Protein AF-A0A6G0Q607-F1 (afdb_monomer_lite)

InterPro domains:
  IPR011990 Tetratricopeptide-like helical domain superfamily [G3DSA:1.25.40.10] (37-156)
  IPR011990 Tetratricopeptide-like helical domain superfamily [SSF48452] (47-127)

Radius of gyration: 28.18 Å; chains: 1; bounding box: 51×108×55 Å

Foldseek 3Di:
DVVPDDDPDPQCQLVSLVVVCVVCVLDLVSLLSNLLSLQQPVHPPRPLVVSLVSLVSSLVSDPCSVPLQDPSNLVSLQSNLVSCVLVVVLVSSLVSLVSNLVRVVVVLNLCNLVSLLSVLVSLLVVLVVCCVVQPPDPVSNVVSVVSNVVSLVSSVVSLVVSVVSLVPDPPVSSADPPHFPSSVVSCVSNVVVVDPDCPPPPPPDDSPPCPRPPPPNPPPDVVNVDPPVVVVVVVVVVVVVVVVVVVVVVVVVVVVVVVVVVVVVVVVVVPPPPDDDDD

pLDDT: mean 70.58, std 20.48, range [25.14, 94.81]

Organism: NCBI:txid53985

Secondary structure (DSSP, 8-state):
-GGG---SSGGGHHHHHHHHHHH-TT-HHHHHHHHHHHH-TTSTT--HHHHHHHHHHHHHTSTTTT-TTSHHHHHHHHHHHHHHHHTT-HHHHHHHHHHHHHHTTTTT-TTHHHHHHHHHHHHHHHHHHHHHHHTTSHHHHHHHHHHHHHHHHHHHHHHHHHHHHHHHS-GGGS-STT--HHHHHHHHHHHHTTSS---TT--PPPTTS------SS----TTTSS--HHHHHHHHHHHHHHHHHHHHHHHHHHHHHHHHHHHHHHHHHTTS-------

Sequence (279 aa):
MVLLLQPPDPSAHVTFWKSMQLQFPDDFEITRRAASAHMFTAYAGADIEHGVLLFQRALSLLPHAEDDSDPHTLGVLYEAAVAYYQTQNLERAETLFARFLNHAPAFGHRKVAEAHFILGLITVAKAKYGSRKATALKTKRKNARVGMETALSAAAGHLRDGVALLERVPPFLRGSTQGSPNRKILERITSLAGTPTLDTTATLPTIKKKWGGELVFGPRRHSDLRSETSTLQWMWRKSIAAMAEAYNTEGLKRIWSTQTRQSATHANTSINCANATID

Structure (mmCIF, N/CA/C/O backbone):
data_AF-A0A6G0Q607-F1
#
_entry.id   AF-A0A6G0Q607-F1
#
loop_
_atom_site.group_PDB
_atom_site.id
_atom_site.type_symbol
_atom_site.label_atom_id
_atom_site.label_alt_id
_atom_site.label_comp_id
_atom_site.label_asym_id
_atom_site.label_entity_id
_atom_site.label_seq_id
_atom_site.pdbx_PDB_ins_code
_atom_site.Cartn_x
_atom_site.Cartn_y
_atom_site.Cartn_z
_atom_site.occupancy
_atom_site.B_iso_or_equiv
_atom_site.auth_seq_id
_atom_site.auth_comp_id
_atom_site.auth_asym_id
_atom_site.auth_atom_id
_atom_site.pdbx_PDB_model_num
ATOM 1 N N . MET A 1 1 ? 14.605 -4.184 -21.255 1.00 46.62 1 MET A N 1
ATOM 2 C CA . MET A 1 1 ? 15.950 -3.713 -20.824 1.00 46.62 1 MET A CA 1
ATOM 3 C C . MET A 1 1 ? 16.047 -3.343 -19.336 1.00 46.62 1 MET A C 1
ATOM 5 O O . MET A 1 1 ? 17.090 -3.596 -18.746 1.00 46.62 1 MET A O 1
ATOM 9 N N . VAL A 1 2 ? 14.997 -2.799 -18.702 1.00 52.38 2 VAL A N 1
ATOM 10 C CA . VAL A 1 2 ? 15.008 -2.213 -17.335 1.00 52.38 2 VAL A CA 1
ATOM 11 C C . VAL A 1 2 ? 15.573 -3.105 -16.206 1.00 52.38 2 VAL A C 1
ATOM 13 O O . VAL A 1 2 ? 16.077 -2.599 -15.204 1.00 52.38 2 VAL A O 1
ATOM 16 N N . LEU A 1 3 ? 15.570 -4.435 -16.354 1.00 49.91 3 LEU A N 1
ATOM 17 C CA . LEU A 1 3 ? 16.168 -5.362 -15.377 1.00 49.91 3 LEU A CA 1
ATOM 18 C C . LEU A 1 3 ? 17.696 -5.222 -15.216 1.00 49.91 3 LEU A C 1
ATOM 20 O O . LEU A 1 3 ? 18.212 -5.595 -14.166 1.00 49.91 3 LEU A O 1
ATOM 24 N N . LEU A 1 4 ? 18.405 -4.673 -16.209 1.00 55.56 4 LEU A N 1
ATOM 25 C CA . LEU A 1 4 ? 19.863 -4.473 -16.170 1.00 55.56 4 LEU A CA 1
ATOM 26 C C . LEU A 1 4 ? 20.278 -3.058 -15.733 1.00 55.56 4 LEU A C 1
ATOM 28 O O . LEU A 1 4 ? 21.445 -2.825 -15.431 1.00 55.56 4 LEU A O 1
ATOM 32 N N . LEU A 1 5 ? 19.330 -2.120 -15.672 1.00 66.75 5 LEU A N 1
ATOM 33 C CA . LEU A 1 5 ? 19.581 -0.747 -15.246 1.00 66.75 5 LEU A CA 1
ATOM 34 C C . LEU A 1 5 ? 19.622 -0.681 -13.716 1.00 66.75 5 LEU A C 1
ATOM 36 O O . LEU A 1 5 ? 18.600 -0.847 -13.043 1.00 66.75 5 LEU A O 1
ATOM 40 N N . GLN A 1 6 ? 20.818 -0.445 -13.178 1.00 66.56 6 GLN A N 1
ATOM 41 C CA . GLN A 1 6 ? 21.047 -0.197 -11.759 1.00 66.56 6 GLN A CA 1
ATOM 42 C C . GLN A 1 6 ? 21.644 1.200 -11.545 1.00 66.56 6 GLN A C 1
ATOM 44 O O . GLN A 1 6 ? 22.497 1.614 -12.331 1.00 66.56 6 GLN A O 1
ATOM 49 N N . PRO A 1 7 ? 21.244 1.909 -10.474 1.00 70.88 7 PRO A N 1
ATOM 50 C CA . PRO A 1 7 ? 21.933 3.122 -10.065 1.00 70.88 7 PRO A CA 1
ATOM 51 C C . PRO A 1 7 ? 23.374 2.795 -9.650 1.00 70.88 7 PRO A C 1
ATOM 53 O O . PRO A 1 7 ? 23.594 1.751 -9.031 1.00 70.88 7 PRO A O 1
ATOM 56 N N . PRO A 1 8 ? 24.342 3.683 -9.940 1.00 68.25 8 PRO A N 1
ATOM 57 C CA . PRO A 1 8 ? 25.754 3.442 -9.646 1.00 68.25 8 PRO A CA 1
ATOM 58 C C . PRO A 1 8 ? 26.058 3.404 -8.141 1.00 68.25 8 PRO A C 1
ATOM 60 O O . PRO A 1 8 ? 27.006 2.744 -7.732 1.00 68.25 8 PRO A O 1
ATOM 63 N N . ASP A 1 9 ? 25.250 4.080 -7.318 1.00 76.31 9 ASP A N 1
ATOM 64 C CA . ASP A 1 9 ? 25.392 4.123 -5.861 1.00 76.31 9 ASP A CA 1
ATOM 65 C C . ASP A 1 9 ? 24.018 4.311 -5.169 1.00 76.31 9 ASP A C 1
ATOM 67 O O . ASP A 1 9 ? 23.147 4.989 -5.732 1.00 76.31 9 ASP A O 1
ATOM 71 N N . PRO A 1 10 ? 23.777 3.760 -3.958 1.00 69.12 10 PRO A N 1
ATOM 72 C CA . PRO A 1 10 ? 22.522 3.955 -3.228 1.00 69.12 10 PRO A CA 1
ATOM 73 C C . PRO A 1 10 ? 22.202 5.406 -2.834 1.00 69.12 10 PRO A C 1
ATOM 75 O O . PRO A 1 10 ? 21.025 5.721 -2.663 1.00 69.12 10 PRO A O 1
ATOM 78 N N . SER A 1 11 ? 23.186 6.305 -2.707 1.00 72.88 11 SER A N 1
ATOM 79 C CA . SER A 1 11 ? 22.921 7.734 -2.458 1.00 72.88 11 SER A CA 1
ATOM 80 C C . SER A 1 11 ? 22.342 8.441 -3.690 1.00 72.88 11 SER A C 1
ATOM 82 O O . SER A 1 11 ? 21.500 9.327 -3.557 1.00 72.88 11 SER A O 1
ATOM 84 N N . ALA A 1 12 ? 22.709 7.984 -4.891 1.00 79.50 12 ALA A N 1
ATOM 85 C CA . ALA A 1 12 ? 22.212 8.492 -6.168 1.00 79.50 12 ALA A CA 1
ATOM 86 C C . ALA A 1 12 ? 20.886 7.842 -6.616 1.00 79.50 12 ALA A C 1
ATOM 88 O O . ALA A 1 12 ? 20.406 8.130 -7.712 1.00 79.50 12 ALA A O 1
ATOM 89 N N . HIS A 1 13 ? 20.283 6.969 -5.798 1.00 81.19 13 HIS A N 1
ATOM 90 C CA . HIS A 1 13 ? 19.166 6.105 -6.194 1.00 81.19 13 HIS A CA 1
ATOM 91 C C . HIS A 1 13 ? 17.956 6.869 -6.756 1.00 81.19 13 HIS A C 1
ATOM 93 O O . HIS A 1 13 ? 17.465 6.554 -7.841 1.00 81.19 13 HIS A O 1
ATOM 99 N N . VAL A 1 14 ? 17.495 7.901 -6.042 1.00 80.19 14 VAL A N 1
ATOM 100 C CA . VAL A 1 14 ? 16.359 8.736 -6.470 1.00 80.19 14 VAL A CA 1
ATOM 101 C C . VAL A 1 14 ? 16.718 9.566 -7.700 1.00 80.19 14 VAL A C 1
ATOM 103 O O . VAL A 1 14 ? 15.937 9.618 -8.645 1.00 80.19 14 VAL A O 1
ATOM 106 N N . THR A 1 15 ? 17.902 10.181 -7.725 1.00 86.25 15 THR A N 1
ATOM 107 C CA . THR A 1 15 ? 18.372 10.987 -8.863 1.00 86.25 15 THR A CA 1
ATOM 108 C C . THR A 1 15 ? 18.469 10.155 -10.141 1.00 86.25 15 THR A C 1
ATOM 110 O O . THR A 1 15 ? 18.039 10.607 -11.197 1.00 86.25 15 THR A O 1
ATOM 113 N N . PHE A 1 16 ? 18.960 8.917 -10.044 1.00 88.50 16 PHE A N 1
ATOM 114 C CA . PHE A 1 16 ? 19.016 7.979 -11.163 1.00 88.50 16 PHE A CA 1
ATOM 115 C C . PHE A 1 16 ? 17.622 7.681 -11.724 1.00 88.50 16 PHE A C 1
ATOM 117 O O . PHE A 1 16 ? 17.395 7.889 -12.914 1.00 88.50 16 PHE A O 1
ATOM 124 N N . TRP A 1 17 ? 16.666 7.256 -10.887 1.00 88.88 17 TRP A N 1
ATOM 125 C CA . TRP A 1 17 ? 15.321 6.940 -11.380 1.00 88.88 17 TRP A CA 1
ATOM 126 C C . TRP A 1 17 ? 14.548 8.169 -11.868 1.00 88.88 17 TRP A C 1
ATOM 128 O O . TRP A 1 17 ? 13.798 8.042 -12.830 1.00 88.88 17 TRP A O 1
ATOM 138 N N . LYS A 1 18 ? 14.785 9.361 -11.299 1.00 88.31 18 LYS A N 1
ATOM 139 C CA . LYS A 1 18 ? 14.282 10.632 -11.852 1.00 88.31 18 LYS A CA 1
ATOM 140 C C . LYS A 1 18 ? 14.799 10.869 -13.272 1.00 88.31 18 LYS A C 1
ATOM 142 O O . LYS A 1 18 ? 14.000 11.097 -14.173 1.00 88.31 18 LYS A O 1
ATOM 147 N N . SER A 1 19 ? 16.111 10.769 -13.491 1.00 89.25 19 SER A N 1
ATOM 148 C CA . SER A 1 19 ? 16.709 10.948 -14.822 1.00 89.25 19 SER A CA 1
ATOM 149 C C . SER A 1 19 ? 16.216 9.905 -15.827 1.00 89.25 19 SER A C 1
ATOM 151 O O . SER A 1 19 ? 15.904 10.258 -16.961 1.00 89.25 19 SER A O 1
ATOM 153 N N . MET A 1 20 ? 16.081 8.642 -15.408 1.00 91.00 20 MET A N 1
ATOM 154 C CA . MET A 1 20 ? 15.493 7.589 -16.243 1.00 91.00 20 MET A CA 1
ATOM 155 C C . MET A 1 20 ? 14.034 7.904 -16.604 1.00 91.00 20 MET A C 1
ATOM 157 O O . MET A 1 20 ? 13.663 7.771 -17.765 1.00 91.00 20 MET A O 1
ATOM 161 N N . GLN A 1 21 ? 13.221 8.372 -15.651 1.00 92.56 21 GLN A N 1
ATOM 162 C CA . GLN A 1 21 ? 11.818 8.718 -15.901 1.00 92.56 21 GLN A CA 1
ATOM 163 C C . GLN A 1 21 ? 11.652 9.922 -16.834 1.00 92.56 21 GLN A C 1
ATOM 165 O O . GLN A 1 21 ? 10.705 9.966 -17.612 1.00 92.56 21 GLN A O 1
ATOM 170 N N . LEU A 1 22 ? 12.575 10.886 -16.792 1.00 91.12 22 LEU A N 1
ATOM 171 C CA . LEU A 1 22 ? 12.585 12.014 -17.729 1.00 91.12 22 LEU A CA 1
ATOM 172 C C . LEU A 1 22 ? 12.942 11.585 -19.162 1.00 91.12 22 LEU A C 1
ATOM 174 O O . LEU A 1 22 ? 12.466 12.200 -20.110 1.00 91.12 22 LEU A O 1
ATOM 178 N N . GLN A 1 23 ? 13.767 10.545 -19.325 1.00 92.38 23 GLN A N 1
ATOM 179 C CA . GLN A 1 23 ? 14.146 10.009 -20.639 1.00 92.38 23 GLN A CA 1
ATOM 180 C C . GLN A 1 23 ? 13.106 9.034 -21.210 1.00 92.38 23 GLN A C 1
ATOM 182 O O . GLN A 1 23 ? 12.937 8.969 -22.425 1.00 92.38 23 GLN A O 1
ATOM 187 N N . PHE A 1 24 ? 12.412 8.285 -20.348 1.00 92.06 24 PHE A N 1
ATOM 188 C CA . PHE A 1 24 ? 11.475 7.225 -20.732 1.00 92.06 24 PHE A CA 1
ATOM 189 C C . PHE A 1 24 ? 10.145 7.339 -19.956 1.00 92.06 24 PHE A C 1
ATOM 191 O O . PHE A 1 24 ? 9.799 6.429 -19.19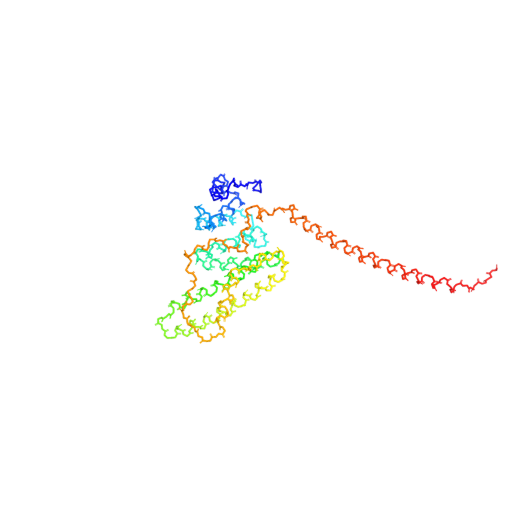9 1.00 92.06 24 PHE A O 1
ATOM 198 N N . PRO A 1 25 ? 9.380 8.438 -20.124 1.00 91.31 25 PRO A N 1
ATOM 199 C CA . PRO A 1 25 ? 8.192 8.736 -19.312 1.00 91.31 25 PRO A CA 1
ATOM 200 C C . PRO A 1 25 ? 7.018 7.761 -19.504 1.00 91.31 25 PRO A C 1
ATOM 202 O O . PRO A 1 25 ? 6.090 7.752 -18.692 1.00 91.31 25 PRO A O 1
ATOM 205 N N . ASP A 1 26 ? 7.068 6.956 -20.568 1.00 92.06 26 ASP A N 1
ATOM 206 C CA . ASP A 1 26 ? 6.047 5.977 -20.948 1.00 92.06 26 ASP A CA 1
ATOM 207 C C . ASP A 1 26 ? 6.483 4.519 -20.697 1.00 92.06 26 ASP A C 1
ATOM 209 O O . ASP A 1 26 ? 5.704 3.594 -20.922 1.00 92.06 26 ASP A O 1
ATOM 213 N N . ASP A 1 27 ? 7.703 4.281 -20.192 1.00 91.06 27 ASP A N 1
ATOM 214 C CA . ASP A 1 27 ? 8.101 2.947 -19.730 1.00 91.06 27 ASP A CA 1
ATOM 215 C C . ASP A 1 27 ? 7.494 2.690 -18.343 1.00 91.06 27 ASP A C 1
ATOM 217 O O . ASP A 1 27 ? 7.805 3.358 -17.349 1.00 91.06 27 ASP A O 1
ATOM 221 N N . PHE A 1 28 ? 6.608 1.697 -18.284 1.00 88.94 28 PHE A N 1
ATOM 222 C CA . PHE A 1 28 ? 5.901 1.284 -17.075 1.00 88.94 28 PHE A CA 1
ATOM 223 C C . PHE A 1 28 ? 6.840 0.915 -15.909 1.00 88.94 28 PHE A C 1
ATOM 225 O O . PHE A 1 28 ? 6.619 1.349 -14.775 1.00 88.94 28 PHE A O 1
ATOM 232 N N . GLU A 1 29 ? 7.895 0.132 -16.157 1.00 86.69 29 GLU A N 1
ATOM 233 C CA . GLU A 1 29 ? 8.792 -0.340 -15.094 1.00 86.69 29 GLU A CA 1
ATOM 234 C C . GLU A 1 29 ? 9.731 0.773 -14.613 1.00 86.69 29 GLU A C 1
ATOM 236 O O . GLU A 1 29 ? 10.041 0.832 -13.421 1.00 86.69 29 GLU A O 1
ATOM 241 N N . ILE A 1 30 ? 10.155 1.684 -15.496 1.00 89.12 30 ILE A N 1
ATOM 242 C CA . ILE A 1 30 ? 10.897 2.890 -15.097 1.00 89.12 30 ILE A CA 1
ATOM 243 C C . ILE A 1 30 ? 9.993 3.800 -14.255 1.00 89.12 30 ILE A C 1
ATOM 245 O O . ILE A 1 30 ? 10.391 4.176 -13.149 1.00 89.12 30 ILE A O 1
ATOM 249 N N . THR A 1 31 ? 8.755 4.044 -14.700 1.00 91.19 31 THR A N 1
ATOM 250 C CA . THR A 1 31 ? 7.762 4.859 -13.975 1.00 91.19 31 THR A CA 1
ATOM 251 C C . THR A 1 31 ? 7.498 4.305 -12.581 1.00 91.19 31 THR A C 1
ATOM 253 O O . THR A 1 31 ? 7.597 5.031 -11.589 1.00 91.19 31 THR A O 1
ATOM 256 N N . ARG A 1 32 ? 7.240 2.998 -12.471 1.00 89.19 32 ARG A N 1
ATOM 257 C CA . ARG A 1 32 ? 6.987 2.321 -11.193 1.00 89.19 32 ARG A CA 1
ATOM 258 C C . ARG A 1 32 ? 8.199 2.340 -10.259 1.00 89.19 32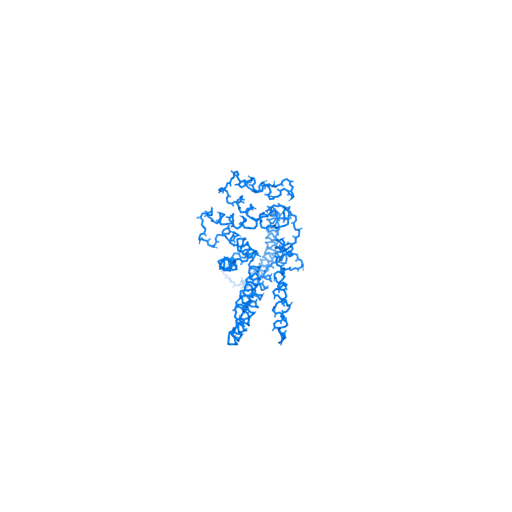 ARG A C 1
ATOM 260 O O . ARG A 1 32 ? 8.045 2.537 -9.051 1.00 89.19 32 ARG A O 1
ATOM 267 N N . ARG A 1 33 ? 9.417 2.173 -10.788 1.00 88.06 33 ARG A N 1
ATOM 268 C CA . ARG A 1 33 ? 10.651 2.253 -9.985 1.00 88.06 33 ARG A CA 1
ATOM 269 C C . ARG A 1 33 ? 10.953 3.672 -9.519 1.00 88.06 33 ARG A C 1
ATOM 271 O O . ARG A 1 33 ? 11.355 3.839 -8.371 1.00 88.06 33 ARG A O 1
ATOM 278 N N . ALA A 1 34 ? 10.706 4.681 -10.352 1.00 89.31 34 ALA A N 1
ATOM 279 C CA . ALA A 1 34 ? 10.790 6.082 -9.954 1.00 89.31 34 ALA A CA 1
ATOM 280 C C . ALA A 1 34 ? 9.765 6.414 -8.859 1.00 89.31 34 ALA A C 1
ATOM 282 O O . ALA A 1 34 ? 10.146 6.965 -7.825 1.00 89.31 34 ALA A O 1
ATOM 283 N N . ALA A 1 35 ? 8.510 5.982 -9.022 1.00 89.25 35 ALA A N 1
ATOM 284 C CA . ALA A 1 35 ? 7.464 6.112 -8.008 1.00 89.25 35 ALA A CA 1
ATOM 285 C C . ALA A 1 35 ? 7.887 5.483 -6.667 1.00 89.25 35 ALA A C 1
ATOM 287 O O . ALA A 1 35 ? 7.831 6.129 -5.620 1.00 89.25 35 ALA A O 1
ATOM 288 N N . SER A 1 36 ? 8.413 4.255 -6.716 1.00 86.06 36 SER A N 1
ATOM 289 C CA . SER A 1 36 ? 8.947 3.543 -5.549 1.00 86.06 36 SER A CA 1
ATOM 290 C C . SER A 1 36 ? 10.096 4.306 -4.884 1.00 86.06 36 SER A C 1
ATOM 292 O O . SER A 1 36 ? 10.058 4.540 -3.679 1.00 86.06 36 SER A O 1
ATOM 294 N N . ALA A 1 37 ? 11.099 4.744 -5.653 1.00 84.94 37 ALA A N 1
ATOM 295 C CA . ALA A 1 37 ? 12.238 5.509 -5.143 1.00 84.94 37 ALA A CA 1
ATOM 296 C C . ALA A 1 37 ? 11.793 6.800 -4.430 1.00 84.94 37 ALA A C 1
ATOM 298 O O . ALA A 1 37 ? 12.354 7.161 -3.396 1.00 84.94 37 ALA A O 1
ATOM 299 N N . HIS A 1 38 ? 10.744 7.448 -4.941 1.00 83.31 38 HIS A N 1
ATOM 300 C CA . HIS A 1 38 ? 10.125 8.632 -4.351 1.00 83.31 38 HIS A CA 1
ATOM 301 C C . HIS A 1 38 ? 9.422 8.390 -3.000 1.00 83.31 38 HIS A C 1
ATOM 303 O O . HIS A 1 38 ? 9.382 9.309 -2.183 1.00 83.31 38 HIS A O 1
ATOM 309 N N . MET A 1 39 ? 8.913 7.181 -2.724 1.00 81.19 39 MET A N 1
ATOM 310 C CA . MET A 1 39 ? 8.280 6.848 -1.432 1.00 81.19 39 MET A CA 1
ATOM 311 C C . MET A 1 39 ? 9.279 6.673 -0.284 1.00 81.19 39 MET A C 1
ATOM 313 O O . MET A 1 39 ? 8.954 6.910 0.883 1.00 81.19 39 MET A O 1
ATOM 317 N N . PHE A 1 40 ? 10.485 6.184 -0.574 1.00 71.94 40 PHE A N 1
ATOM 318 C CA . PHE A 1 40 ? 11.452 5.841 0.465 1.00 71.94 40 PHE A CA 1
ATOM 319 C C . PHE A 1 40 ? 12.147 7.101 0.987 1.00 71.94 40 PHE A C 1
ATOM 321 O O . PHE A 1 40 ? 13.219 7.473 0.518 1.00 71.94 40 PHE A O 1
ATOM 328 N N . THR A 1 41 ? 11.591 7.719 2.038 1.00 63.62 41 THR A N 1
ATOM 329 C CA . THR A 1 41 ? 12.171 8.920 2.685 1.00 63.62 41 THR A CA 1
ATOM 330 C C . THR A 1 41 ? 13.551 8.698 3.331 1.00 63.62 41 THR A C 1
ATOM 332 O O . THR A 1 41 ? 14.085 9.606 3.968 1.00 63.62 41 THR A O 1
ATOM 335 N N . ALA A 1 42 ? 14.105 7.487 3.236 1.00 63.59 42 ALA A N 1
ATOM 336 C CA . ALA A 1 42 ? 15.499 7.190 3.539 1.00 63.59 42 ALA A CA 1
ATOM 337 C C . ALA A 1 42 ? 16.459 7.748 2.467 1.00 63.59 42 ALA A C 1
ATOM 339 O O . ALA A 1 42 ? 17.622 8.005 2.772 1.00 63.59 42 ALA A O 1
ATOM 340 N N . TYR A 1 43 ? 15.985 7.960 1.234 1.00 64.38 43 TYR A N 1
ATOM 341 C CA . TYR A 1 43 ? 16.762 8.565 0.157 1.00 64.38 43 TYR A CA 1
ATOM 342 C C . TYR A 1 43 ? 16.657 10.094 0.157 1.00 64.38 43 TYR A C 1
ATOM 344 O O . TYR A 1 43 ? 15.592 10.676 0.382 1.00 64.38 43 TYR A O 1
ATOM 352 N N . ALA A 1 44 ? 17.771 10.755 -0.157 1.00 66.19 44 ALA A N 1
ATOM 353 C CA . ALA A 1 44 ? 17.799 12.196 -0.365 1.00 66.19 44 ALA A CA 1
ATOM 354 C C . ALA A 1 44 ? 16.946 12.584 -1.588 1.00 66.19 44 ALA A C 1
ATOM 356 O O . ALA A 1 44 ? 17.031 11.964 -2.647 1.00 66.19 44 ALA A O 1
ATOM 357 N N . GLY A 1 45 ? 16.118 13.622 -1.443 1.00 71.56 45 GLY A N 1
ATOM 358 C CA . GLY A 1 45 ? 15.246 14.108 -2.517 1.00 71.56 45 GLY A CA 1
ATOM 359 C C . GLY A 1 45 ? 14.020 13.235 -2.817 1.00 71.56 45 GLY A C 1
ATOM 360 O O . GLY A 1 45 ? 13.407 13.427 -3.871 1.00 71.56 45 GLY A O 1
ATOM 361 N N . ALA A 1 46 ? 13.671 12.297 -1.930 1.00 78.31 46 ALA A N 1
ATOM 362 C CA . ALA A 1 46 ? 12.381 11.611 -1.943 1.00 78.31 46 ALA A CA 1
ATOM 363 C C . ALA A 1 46 ? 11.223 12.611 -1.754 1.00 78.31 46 ALA A C 1
ATOM 365 O O . ALA A 1 46 ? 11.308 13.523 -0.930 1.00 78.31 46 ALA A O 1
ATOM 366 N N . ASP A 1 47 ? 10.148 12.421 -2.513 1.00 86.62 47 ASP A N 1
ATOM 367 C CA . ASP A 1 47 ? 8.930 13.234 -2.487 1.00 86.62 47 ASP A CA 1
ATOM 368 C C . ASP A 1 47 ? 7.748 12.287 -2.704 1.00 86.62 47 ASP A C 1
ATOM 370 O O . ASP A 1 47 ? 7.563 11.766 -3.807 1.00 86.62 47 ASP A O 1
ATOM 374 N N . ILE A 1 48 ? 6.998 12.032 -1.629 1.00 84.00 48 ILE A N 1
ATOM 375 C CA . ILE A 1 48 ? 5.933 11.024 -1.590 1.00 84.00 48 ILE A CA 1
ATOM 376 C C . ILE A 1 48 ? 4.747 11.450 -2.465 1.00 84.00 48 ILE A C 1
ATOM 378 O O . ILE A 1 48 ? 4.166 10.601 -3.136 1.00 84.00 48 ILE A O 1
ATOM 382 N N . GLU A 1 49 ? 4.418 12.745 -2.517 1.00 88.81 49 GLU A N 1
ATOM 383 C CA . GLU A 1 49 ? 3.309 13.253 -3.338 1.00 88.81 49 GLU A CA 1
ATOM 384 C C . GLU A 1 49 ? 3.629 13.080 -4.828 1.00 88.81 49 GLU A C 1
ATOM 386 O O . GLU A 1 49 ? 2.805 12.586 -5.599 1.00 88.81 49 GLU A O 1
ATOM 391 N N . HIS A 1 50 ? 4.871 13.372 -5.232 1.00 90.06 50 HIS A N 1
ATOM 392 C CA . HIS A 1 50 ? 5.323 13.067 -6.590 1.00 90.06 50 HIS A CA 1
ATOM 393 C C . HIS A 1 50 ? 5.366 11.551 -6.863 1.00 90.06 50 HIS A C 1
ATOM 395 O O . HIS A 1 50 ? 5.017 11.108 -7.956 1.00 90.06 50 HIS A O 1
ATOM 401 N N . GLY A 1 51 ? 5.711 10.737 -5.858 1.00 89.81 51 GLY A N 1
ATOM 402 C CA . GLY A 1 51 ? 5.604 9.277 -5.928 1.00 89.81 51 GLY A CA 1
ATOM 403 C C . GLY A 1 51 ? 4.177 8.800 -6.223 1.00 89.81 51 GLY A C 1
ATOM 404 O O . GLY A 1 51 ? 3.988 7.975 -7.114 1.00 89.81 51 GLY A O 1
ATOM 405 N N . VAL A 1 52 ? 3.165 9.362 -5.550 1.00 89.88 52 VAL A N 1
ATOM 406 C CA . VAL A 1 52 ? 1.739 9.072 -5.806 1.00 89.88 52 VAL A CA 1
ATOM 407 C C . VAL A 1 52 ? 1.359 9.383 -7.258 1.00 89.88 52 VAL A C 1
ATOM 409 O O . VAL A 1 52 ? 0.735 8.541 -7.907 1.00 89.88 52 VAL A O 1
ATOM 412 N N . LEU A 1 53 ? 1.768 10.540 -7.793 1.00 93.00 53 LEU A N 1
ATOM 413 C CA . LEU A 1 53 ? 1.513 10.906 -9.195 1.00 93.00 53 LEU A CA 1
ATOM 414 C C . LEU A 1 53 ? 2.155 9.908 -10.173 1.00 93.00 53 LEU A C 1
ATOM 416 O O . LEU A 1 53 ? 1.522 9.499 -11.149 1.00 93.00 53 LEU A O 1
ATOM 420 N N . LEU A 1 54 ? 3.381 9.456 -9.893 1.00 93.62 54 LEU A N 1
ATOM 421 C CA . LEU A 1 54 ? 4.054 8.442 -10.707 1.00 93.62 54 LEU A CA 1
ATOM 422 C C . LEU A 1 54 ? 3.378 7.062 -10.607 1.00 93.62 54 LEU A C 1
ATOM 424 O O . LEU A 1 54 ? 3.302 6.370 -11.618 1.00 93.62 54 LEU A O 1
ATOM 428 N N . PHE A 1 55 ? 2.803 6.668 -9.464 1.00 91.69 55 PHE A N 1
ATOM 429 C CA . PHE A 1 55 ? 1.983 5.446 -9.399 1.00 91.69 55 PHE A CA 1
ATOM 430 C C . PHE A 1 55 ? 0.683 5.559 -10.198 1.00 91.69 55 PHE A C 1
ATOM 432 O O . PHE A 1 55 ? 0.297 4.599 -10.860 1.00 91.69 55 PHE A O 1
ATOM 439 N N . GLN A 1 56 ? 0.026 6.724 -10.191 1.00 91.88 56 GLN A N 1
ATOM 440 C CA . GLN A 1 56 ? -1.130 6.962 -11.062 1.00 91.88 56 GLN A CA 1
ATOM 441 C C . GLN A 1 56 ? -0.738 6.860 -12.543 1.00 91.88 56 GLN A C 1
ATOM 443 O O . GLN A 1 56 ? -1.455 6.229 -13.320 1.00 91.88 56 GLN A O 1
ATOM 448 N N . ARG A 1 57 ? 0.429 7.405 -12.927 1.00 92.81 57 ARG A N 1
ATOM 449 C CA . ARG A 1 57 ? 0.976 7.238 -14.282 1.00 92.81 57 ARG A CA 1
ATOM 450 C C . ARG A 1 57 ? 1.262 5.768 -14.591 1.00 92.81 57 ARG A C 1
ATOM 452 O O . ARG A 1 57 ? 0.818 5.300 -15.633 1.00 92.81 57 ARG A O 1
ATOM 459 N N . ALA A 1 58 ? 1.910 5.032 -13.687 1.00 91.50 58 ALA A N 1
ATOM 460 C CA . ALA A 1 58 ? 2.200 3.607 -13.859 1.00 91.50 58 ALA A CA 1
ATOM 461 C C . ALA A 1 58 ? 0.923 2.771 -14.060 1.00 91.50 58 ALA A C 1
ATOM 463 O O . ALA A 1 58 ? 0.895 1.940 -14.961 1.00 91.50 58 ALA A O 1
ATOM 464 N N . LEU A 1 59 ? -0.150 3.035 -13.301 1.00 89.50 59 LEU A N 1
ATOM 465 C CA . LEU A 1 59 ? -1.455 2.403 -13.535 1.00 89.50 59 LEU A CA 1
ATOM 466 C C . LEU A 1 59 ? -2.000 2.733 -14.933 1.00 89.50 59 LEU A C 1
ATOM 468 O O . LEU A 1 59 ? -2.423 1.828 -15.638 1.00 89.50 59 LEU A O 1
ATOM 472 N N . SER A 1 60 ? -1.922 3.993 -15.382 1.00 91.38 60 SER A N 1
ATOM 473 C CA . SER A 1 60 ? -2.386 4.384 -16.729 1.00 91.38 60 SER A CA 1
ATOM 474 C C . SER A 1 60 ? -1.547 3.835 -17.896 1.00 91.38 60 SER A C 1
ATOM 476 O O . SER A 1 60 ? -1.990 3.908 -19.038 1.00 91.38 60 SER A O 1
ATOM 478 N N . LEU A 1 61 ? -0.342 3.319 -17.625 1.00 90.69 61 LEU A N 1
ATOM 479 C CA . LEU A 1 61 ? 0.546 2.703 -18.620 1.00 90.69 61 LEU A CA 1
ATOM 480 C C . LEU A 1 61 ? 0.361 1.178 -18.725 1.00 90.69 61 LEU A C 1
ATOM 482 O O . LEU A 1 61 ? 0.944 0.557 -19.613 1.00 90.69 61 LEU A O 1
ATOM 486 N N . LEU A 1 62 ? -0.425 0.559 -17.837 1.00 87.38 62 LEU A N 1
ATOM 487 C CA . LEU A 1 62 ? -0.716 -0.871 -17.911 1.00 87.38 62 LEU A CA 1
ATOM 488 C C . LEU A 1 62 ? -1.757 -1.156 -19.006 1.00 87.38 62 LEU A C 1
ATOM 490 O O . LEU A 1 62 ? -2.809 -0.515 -19.023 1.00 87.38 62 LEU A O 1
ATOM 494 N N . PRO A 1 63 ? -1.536 -2.161 -19.879 1.00 77.88 63 PRO A N 1
ATOM 495 C CA . PRO A 1 63 ? -2.478 -2.496 -20.951 1.00 77.88 63 PRO A CA 1
ATOM 496 C C . PRO A 1 63 ? -3.829 -3.004 -20.421 1.00 77.88 63 PRO A C 1
ATOM 498 O O . PRO A 1 63 ? -4.834 -2.940 -21.128 1.00 77.88 63 PRO A O 1
ATOM 501 N N . HIS A 1 64 ? -3.858 -3.499 -19.180 1.00 80.00 64 HIS A N 1
ATOM 502 C CA . HIS A 1 64 ? -5.031 -4.067 -18.515 1.00 80.00 64 HIS A CA 1
ATOM 503 C C . HIS A 1 64 ? -5.206 -3.473 -17.104 1.00 80.00 64 HIS A C 1
ATOM 505 O O . HIS A 1 64 ? -5.371 -4.195 -16.128 1.00 80.00 64 HIS A O 1
ATOM 511 N N . ALA A 1 65 ? -5.161 -2.141 -16.987 1.00 76.12 65 ALA A N 1
ATOM 512 C CA . ALA A 1 65 ? -5.267 -1.417 -15.709 1.00 76.12 65 ALA A CA 1
ATOM 513 C C . ALA A 1 65 ? -6.580 -1.655 -14.922 1.00 76.12 65 ALA A C 1
ATOM 515 O O . ALA A 1 65 ? -6.634 -1.403 -13.717 1.00 76.12 65 ALA A O 1
ATOM 516 N N . GLU A 1 66 ? -7.631 -2.128 -15.599 1.00 80.12 66 GLU A N 1
ATOM 517 C CA . GLU A 1 66 ? -8.910 -2.522 -14.989 1.00 80.12 66 GLU A CA 1
ATOM 518 C C . GLU A 1 66 ? -8.992 -4.027 -14.664 1.00 80.12 66 GLU A C 1
ATOM 520 O O . GLU A 1 66 ? -9.927 -4.449 -13.985 1.00 80.12 66 GLU A O 1
ATOM 525 N N . ASP A 1 67 ? -8.028 -4.845 -15.111 1.00 84.69 67 ASP A N 1
ATOM 526 C CA . ASP A 1 67 ? -7.916 -6.241 -14.681 1.00 84.69 67 ASP A CA 1
ATOM 527 C C . ASP A 1 67 ? -7.031 -6.337 -13.433 1.00 84.69 67 ASP A C 1
ATOM 529 O O . ASP A 1 67 ? -5.804 -6.467 -13.495 1.00 84.69 67 ASP A O 1
ATOM 533 N N . ASP A 1 68 ? -7.689 -6.310 -12.275 1.00 83.44 68 ASP A N 1
ATOM 534 C CA . ASP A 1 68 ? -7.072 -6.521 -10.962 1.00 83.44 68 ASP A CA 1
ATOM 535 C C . ASP A 1 68 ? -6.477 -7.935 -10.784 1.00 83.44 68 ASP A C 1
ATOM 537 O O . ASP A 1 68 ? -5.846 -8.208 -9.762 1.00 83.44 68 ASP A O 1
ATOM 541 N N . SER A 1 69 ? -6.644 -8.840 -11.755 1.00 81.06 69 SER A N 1
ATOM 542 C CA . SER A 1 69 ? -6.031 -10.174 -11.753 1.00 81.06 69 SER A CA 1
ATOM 543 C C . SER A 1 69 ? -4.600 -10.185 -12.296 1.00 81.06 69 SER A C 1
ATOM 545 O O . SER A 1 69 ? -3.860 -11.127 -12.004 1.00 81.06 69 SER A O 1
ATOM 547 N N . ASP A 1 70 ? -4.190 -9.177 -13.075 1.00 81.81 70 ASP A N 1
ATOM 548 C CA . ASP A 1 70 ? -2.843 -9.130 -13.648 1.00 81.81 70 ASP A CA 1
ATOM 549 C C . ASP A 1 70 ? -1.769 -8.936 -12.550 1.00 81.81 70 ASP A C 1
ATOM 551 O O . ASP A 1 70 ? -1.859 -8.005 -11.740 1.00 81.81 70 ASP A O 1
ATOM 555 N N . PRO A 1 71 ? -0.708 -9.769 -12.507 1.00 80.19 71 PRO A N 1
ATOM 556 C CA . PRO A 1 71 ? 0.370 -9.621 -11.534 1.00 80.19 71 PRO A CA 1
ATOM 557 C C . PRO A 1 71 ? 1.092 -8.264 -11.548 1.00 80.19 71 PRO A C 1
ATOM 559 O O . PRO A 1 71 ? 1.589 -7.854 -10.492 1.00 80.19 71 PRO A O 1
ATOM 562 N N . HIS A 1 72 ? 1.169 -7.558 -12.687 1.00 80.19 72 HIS A N 1
ATOM 563 C CA . HIS A 1 72 ? 1.771 -6.219 -12.723 1.00 80.19 72 HIS A CA 1
ATOM 564 C C . HIS A 1 72 ? 0.812 -5.171 -12.136 1.00 80.19 72 HIS A C 1
ATOM 566 O O . HIS A 1 72 ? 1.241 -4.405 -11.266 1.00 80.19 72 HIS A O 1
ATOM 572 N N . THR A 1 73 ? -0.478 -5.206 -12.495 1.00 86.12 73 THR A N 1
ATOM 573 C CA . THR A 1 73 ? -1.543 -4.419 -11.840 1.00 86.12 73 THR A CA 1
ATOM 574 C C . THR A 1 73 ? -1.527 -4.621 -10.323 1.00 86.12 73 THR A C 1
ATOM 576 O O . THR A 1 73 ? -1.431 -3.646 -9.574 1.00 86.12 73 THR A O 1
ATOM 579 N N . LEU A 1 74 ? -1.496 -5.867 -9.837 1.00 85.81 74 LEU A N 1
ATOM 580 C CA . LEU A 1 74 ? -1.478 -6.183 -8.401 1.00 85.81 74 LEU A CA 1
ATOM 581 C C . LEU A 1 74 ? -0.277 -5.604 -7.644 1.00 85.81 74 LEU A C 1
ATOM 583 O O . LEU A 1 74 ? -0.428 -5.142 -6.507 1.00 85.81 74 LEU A O 1
ATOM 587 N N . GLY A 1 75 ? 0.910 -5.613 -8.256 1.00 83.69 75 GLY A N 1
ATOM 588 C CA . GLY A 1 75 ? 2.098 -4.991 -7.672 1.00 83.69 75 GLY A CA 1
ATOM 589 C C . GLY A 1 75 ? 1.912 -3.485 -7.476 1.00 83.69 75 GLY A C 1
ATOM 590 O O . GLY A 1 75 ? 2.158 -2.963 -6.386 1.00 83.69 75 GLY A O 1
ATOM 591 N N . VAL A 1 76 ? 1.409 -2.804 -8.509 1.00 88.06 76 VAL A N 1
ATOM 592 C CA . VAL A 1 76 ? 1.217 -1.347 -8.512 1.00 88.06 76 VAL A CA 1
ATOM 593 C C . VAL A 1 76 ? 0.075 -0.928 -7.589 1.00 88.06 76 VAL A C 1
ATOM 595 O O . VAL A 1 76 ? 0.232 0.050 -6.865 1.00 88.06 76 VAL A O 1
ATOM 598 N N . LEU A 1 77 ? -1.039 -1.671 -7.548 1.00 91.19 77 LEU A N 1
ATOM 599 C CA . LEU A 1 77 ? -2.153 -1.410 -6.626 1.00 91.19 77 LEU A CA 1
ATOM 600 C C . LEU A 1 77 ? -1.680 -1.388 -5.169 1.00 91.19 77 LEU A C 1
ATOM 602 O O . LEU A 1 77 ? -2.005 -0.457 -4.433 1.00 91.19 77 LEU A O 1
ATOM 606 N N . TYR A 1 78 ? -0.878 -2.378 -4.761 1.00 90.44 78 TYR A N 1
ATOM 607 C CA . TYR A 1 78 ? -0.317 -2.426 -3.410 1.00 90.44 78 TYR A CA 1
ATOM 608 C C . TYR A 1 78 ? 0.647 -1.257 -3.146 1.00 90.44 78 TYR A C 1
ATOM 610 O O . TYR A 1 78 ? 0.552 -0.604 -2.106 1.00 90.44 78 TYR A O 1
ATOM 618 N N . GLU A 1 79 ? 1.573 -0.977 -4.069 1.00 89.38 79 GLU A N 1
ATOM 619 C CA . GLU A 1 79 ? 2.564 0.101 -3.920 1.00 89.38 79 GLU A CA 1
ATOM 620 C C . GLU A 1 79 ? 1.876 1.486 -3.849 1.00 89.38 79 GLU A C 1
ATOM 622 O O . GLU A 1 79 ? 2.144 2.268 -2.931 1.00 89.38 79 GLU A O 1
ATOM 627 N N . ALA A 1 80 ? 0.882 1.734 -4.708 1.00 91.06 80 ALA A N 1
ATOM 628 C CA . ALA A 1 80 ? 0.046 2.936 -4.705 1.00 91.06 80 ALA A CA 1
ATOM 629 C C . ALA A 1 80 ? -0.809 3.073 -3.430 1.00 91.06 80 ALA A C 1
ATOM 631 O O . ALA A 1 80 ? -0.917 4.168 -2.872 1.00 91.06 80 ALA A O 1
ATOM 632 N N . ALA A 1 81 ? -1.392 1.977 -2.928 1.00 91.62 81 ALA A N 1
ATOM 633 C CA . ALA A 1 81 ? -2.160 1.977 -1.681 1.00 91.62 81 ALA A CA 1
ATOM 634 C C . ALA A 1 81 ? -1.291 2.367 -0.472 1.00 91.62 81 ALA A C 1
ATOM 636 O O . ALA A 1 81 ? -1.713 3.162 0.373 1.00 91.62 81 ALA A O 1
ATOM 637 N N . VAL A 1 82 ? -0.048 1.869 -0.414 1.00 89.12 82 VAL A N 1
ATOM 638 C CA . VAL A 1 82 ? 0.932 2.266 0.611 1.00 89.12 82 VAL A CA 1
ATOM 639 C C . VAL A 1 82 ? 1.306 3.747 0.471 1.00 89.12 82 VAL A C 1
ATOM 641 O O . VAL A 1 82 ? 1.416 4.429 1.491 1.00 89.12 82 VAL A O 1
ATOM 644 N N . ALA A 1 83 ? 1.450 4.272 -0.750 1.00 88.19 83 ALA A N 1
ATOM 645 C CA . ALA A 1 83 ? 1.735 5.692 -0.974 1.00 88.19 83 ALA A CA 1
ATOM 646 C C . ALA A 1 83 ? 0.596 6.593 -0.459 1.00 88.19 83 ALA A C 1
ATOM 648 O O . ALA A 1 83 ? 0.846 7.507 0.326 1.00 88.19 83 ALA A O 1
ATOM 649 N N . TYR A 1 84 ? -0.664 6.272 -0.776 1.00 90.31 84 TYR A N 1
ATOM 650 C CA . TYR A 1 84 ? -1.821 6.996 -0.231 1.00 90.31 84 TYR A CA 1
ATOM 651 C C . TYR A 1 84 ? -1.966 6.869 1.293 1.00 90.31 84 TYR A C 1
ATOM 653 O O . TYR A 1 84 ? -2.394 7.815 1.955 1.00 90.31 84 TYR A O 1
ATOM 661 N N . TYR A 1 85 ? -1.583 5.731 1.879 1.00 89.31 85 TYR A N 1
ATOM 662 C CA . TYR A 1 85 ? -1.539 5.578 3.334 1.00 89.31 85 TYR A CA 1
ATOM 663 C C . TYR A 1 85 ? -0.487 6.506 3.971 1.00 89.31 85 TYR A C 1
ATOM 665 O O . TYR A 1 85 ? -0.763 7.152 4.987 1.00 89.31 85 TYR A O 1
ATOM 673 N N . GLN A 1 86 ? 0.690 6.647 3.349 1.00 85.75 86 GLN A N 1
ATOM 674 C CA . GLN A 1 86 ? 1.734 7.576 3.798 1.00 85.75 86 GLN A CA 1
ATOM 675 C C . GLN A 1 86 ? 1.285 9.045 3.706 1.00 85.75 86 GLN A C 1
ATOM 677 O O . GLN A 1 86 ? 1.478 9.784 4.671 1.00 85.75 86 GLN A O 1
ATOM 682 N N . THR A 1 87 ? 0.603 9.446 2.626 1.00 86.56 87 THR A N 1
ATOM 683 C CA . THR A 1 87 ? 0.041 10.807 2.459 1.00 86.56 87 THR A CA 1
ATOM 684 C C . THR A 1 87 ? -1.274 11.038 3.225 1.00 86.56 87 THR A C 1
ATOM 686 O O . THR A 1 87 ? -1.908 12.082 3.098 1.00 86.56 87 THR A O 1
ATOM 689 N N . GLN A 1 88 ? -1.687 10.085 4.075 1.00 87.88 88 GLN A N 1
ATOM 690 C CA . GLN A 1 88 ? -2.908 10.131 4.898 1.00 87.88 88 GLN A CA 1
ATOM 691 C C . GLN A 1 88 ? -4.230 10.197 4.108 1.00 87.88 88 GLN A C 1
ATOM 693 O O . GLN A 1 88 ? -5.287 10.466 4.685 1.00 87.88 88 GLN A O 1
ATOM 698 N N . ASN A 1 89 ? -4.217 9.863 2.816 1.00 91.12 89 ASN A N 1
ATOM 699 C CA . ASN A 1 89 ? -5.425 9.687 2.011 1.00 91.12 89 ASN A CA 1
ATOM 700 C C . ASN A 1 89 ? -6.023 8.287 2.249 1.00 91.12 89 ASN A C 1
ATOM 702 O O . ASN A 1 89 ? -5.962 7.387 1.408 1.00 91.12 89 ASN A O 1
ATOM 706 N N . LEU A 1 90 ? -6.565 8.102 3.456 1.00 92.00 90 LEU A N 1
ATOM 707 C CA . LEU A 1 90 ? -6.998 6.799 3.968 1.00 92.00 90 LEU A CA 1
ATOM 708 C C . LEU A 1 90 ? -8.099 6.147 3.118 1.00 92.00 90 LEU A C 1
ATOM 710 O O . LEU A 1 90 ? -8.112 4.929 2.994 1.00 92.00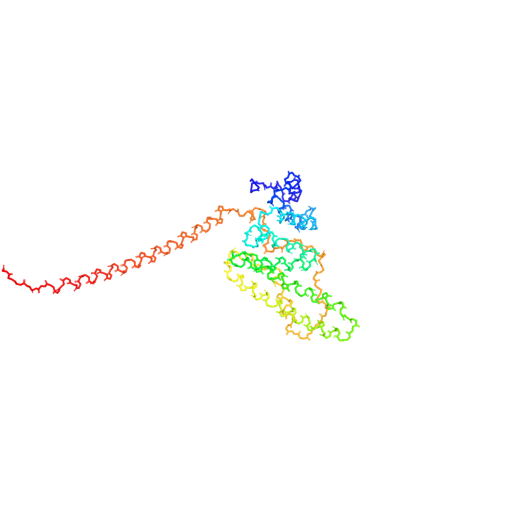 90 LEU A O 1
ATOM 714 N N . GLU A 1 91 ? -8.990 6.942 2.520 1.00 92.94 91 GLU A N 1
ATOM 715 C CA . GLU A 1 91 ? -10.095 6.438 1.693 1.00 92.94 91 GLU A CA 1
ATOM 716 C C . GLU A 1 91 ? -9.581 5.812 0.391 1.00 92.94 91 GLU A C 1
ATOM 718 O O . GLU A 1 91 ? -9.940 4.679 0.078 1.00 92.94 91 GLU A O 1
ATOM 723 N N . ARG A 1 92 ? -8.664 6.484 -0.324 1.00 92.81 92 ARG A N 1
ATOM 724 C CA . ARG A 1 92 ? -8.037 5.906 -1.526 1.00 92.81 92 ARG A CA 1
ATOM 725 C C . ARG A 1 92 ? -7.156 4.704 -1.197 1.00 92.81 92 ARG A C 1
ATOM 727 O O . ARG A 1 92 ? -7.177 3.725 -1.940 1.00 92.81 92 ARG A O 1
ATOM 734 N N . ALA A 1 93 ? -6.413 4.758 -0.090 1.00 93.19 93 ALA A N 1
ATOM 735 C CA . ALA A 1 93 ? -5.598 3.633 0.364 1.00 93.19 93 ALA A CA 1
ATOM 736 C C . ALA A 1 93 ? -6.457 2.380 0.614 1.00 93.19 93 ALA A C 1
ATOM 738 O O . ALA A 1 93 ? -6.139 1.306 0.112 1.00 93.19 93 ALA A O 1
ATOM 739 N N . GLU A 1 94 ? -7.574 2.524 1.332 1.00 94.38 94 GLU A N 1
ATOM 740 C CA . GLU A 1 94 ? -8.524 1.442 1.617 1.00 94.38 94 GLU A CA 1
ATOM 741 C C . GLU A 1 94 ? -9.134 0.847 0.343 1.00 94.38 94 GLU A C 1
ATOM 743 O O . GLU A 1 94 ? -9.133 -0.373 0.190 1.00 94.38 94 GLU A O 1
ATOM 748 N N . THR A 1 95 ? -9.581 1.684 -0.603 1.00 94.81 95 THR A N 1
ATOM 749 C CA . THR A 1 95 ? -10.128 1.216 -1.890 1.00 94.81 95 THR A CA 1
ATOM 750 C C . THR A 1 95 ? -9.112 0.395 -2.689 1.00 94.81 95 THR A C 1
ATOM 752 O O . THR A 1 95 ? -9.459 -0.658 -3.223 1.00 94.81 95 THR A O 1
ATOM 755 N N . LEU A 1 96 ? -7.852 0.837 -2.753 1.00 93.81 96 LEU A N 1
ATOM 756 C CA . LEU A 1 96 ? -6.802 0.121 -3.485 1.00 93.81 96 LEU A CA 1
ATOM 757 C C . LEU A 1 96 ? -6.346 -1.157 -2.764 1.00 93.81 96 LEU A C 1
ATOM 759 O O . LEU A 1 96 ? -6.120 -2.170 -3.424 1.00 93.81 96 LEU A O 1
ATOM 763 N N . PHE A 1 97 ? -6.271 -1.158 -1.427 1.00 93.69 97 PHE A N 1
ATOM 764 C CA . PHE A 1 97 ? -6.016 -2.387 -0.667 1.00 93.69 97 PHE A CA 1
ATOM 765 C C . PHE A 1 97 ? -7.154 -3.404 -0.815 1.00 93.69 97 PHE A C 1
ATOM 767 O O . PHE A 1 97 ? -6.870 -4.596 -0.890 1.00 93.69 97 PHE A O 1
ATOM 774 N N . ALA A 1 98 ? -8.414 -2.961 -0.900 1.00 93.12 98 ALA A N 1
ATOM 775 C CA . ALA A 1 98 ? -9.552 -3.842 -1.159 1.00 93.12 98 ALA A CA 1
ATOM 776 C C . ALA A 1 98 ? -9.479 -4.475 -2.562 1.00 93.12 98 ALA A C 1
ATOM 778 O O . ALA A 1 98 ? -9.538 -5.698 -2.663 1.00 93.12 98 ALA A O 1
ATOM 779 N N . ARG A 1 99 ? -9.250 -3.673 -3.620 1.00 92.88 99 ARG A N 1
ATOM 780 C CA . ARG A 1 99 ? -8.998 -4.170 -4.993 1.00 92.88 99 ARG A CA 1
ATOM 781 C C . ARG A 1 99 ? -7.886 -5.220 -5.015 1.00 92.88 99 ARG A C 1
ATOM 783 O O . ARG A 1 99 ? -8.095 -6.348 -5.451 1.00 92.88 99 ARG A O 1
ATOM 790 N N . PHE A 1 100 ? -6.735 -4.886 -4.431 1.00 91.44 100 PHE A N 1
ATOM 791 C CA . PHE A 1 100 ? -5.603 -5.802 -4.303 1.00 91.44 100 PHE A CA 1
ATOM 792 C C . PHE A 1 100 ? -5.975 -7.109 -3.575 1.00 91.44 100 PHE A C 1
ATOM 794 O O . PHE A 1 100 ? -5.654 -8.192 -4.063 1.00 91.44 100 PHE A O 1
ATOM 801 N N . LEU A 1 101 ? -6.671 -7.045 -2.434 1.00 91.31 101 LEU A N 1
ATOM 802 C CA . LEU A 1 101 ? -7.038 -8.231 -1.648 1.00 91.31 101 LEU A CA 1
ATOM 803 C C . LEU A 1 101 ? -8.117 -9.116 -2.289 1.00 91.31 101 LEU A C 1
ATOM 805 O O . LEU A 1 101 ? -8.215 -10.277 -1.898 1.00 91.31 101 LEU A O 1
ATOM 809 N N . ASN A 1 102 ? -8.875 -8.635 -3.276 1.00 91.25 102 ASN A N 1
ATOM 810 C CA . ASN A 1 102 ? -9.839 -9.472 -3.998 1.00 91.25 102 ASN A CA 1
ATOM 811 C C . ASN A 1 102 ? -9.143 -10.571 -4.828 1.00 91.25 102 ASN A C 1
ATOM 813 O O . ASN A 1 102 ? -9.644 -11.692 -4.899 1.00 91.25 102 ASN A O 1
ATOM 817 N N . HIS A 1 103 ? -7.973 -10.277 -5.413 1.00 85.19 103 HIS A N 1
ATOM 818 C CA . HIS A 1 103 ? -7.275 -11.183 -6.340 1.00 85.19 103 HIS A CA 1
ATOM 819 C C . HIS A 1 103 ? -5.943 -11.711 -5.770 1.00 85.19 103 HIS A C 1
ATOM 821 O O . HIS A 1 103 ? -5.616 -12.890 -5.926 1.00 85.19 103 HIS A O 1
ATOM 827 N N . ALA A 1 104 ? -5.183 -10.889 -5.035 1.00 80.31 104 ALA A N 1
ATOM 828 C CA . ALA A 1 104 ? -3.857 -11.242 -4.512 1.00 80.31 104 ALA A CA 1
ATOM 829 C C . ALA A 1 104 ? -3.769 -12.544 -3.675 1.00 80.31 104 ALA A C 1
ATOM 831 O O . ALA A 1 104 ? -2.732 -13.215 -3.767 1.00 80.31 104 ALA A O 1
ATOM 832 N N . PRO A 1 105 ? -4.782 -12.946 -2.872 1.00 76.75 105 PRO A N 1
ATOM 833 C CA . PRO A 1 105 ? -4.753 -14.215 -2.142 1.00 76.75 105 PRO A CA 1
ATOM 834 C C . PRO A 1 105 ? -4.762 -15.443 -3.058 1.00 76.75 105 PRO A C 1
ATOM 836 O O . PRO A 1 105 ? -4.073 -16.416 -2.753 1.00 76.75 105 PRO A O 1
ATOM 839 N N . ALA A 1 106 ? -5.481 -15.394 -4.187 1.00 74.81 106 ALA A N 1
ATOM 840 C CA . ALA A 1 106 ? -5.553 -16.499 -5.148 1.00 74.81 106 ALA A CA 1
ATOM 841 C C . ALA A 1 106 ? -4.193 -16.759 -5.821 1.00 74.81 106 ALA A C 1
ATOM 843 O O . ALA A 1 106 ? -3.806 -17.907 -6.026 1.00 74.81 106 ALA A O 1
ATOM 844 N N . PHE A 1 107 ? -3.426 -15.694 -6.069 1.00 71.25 107 PHE A N 1
ATOM 845 C CA . PHE A 1 107 ? -2.063 -15.761 -6.608 1.00 71.25 107 PHE A CA 1
ATOM 846 C C . PHE A 1 107 ? -0.973 -15.964 -5.537 1.00 71.25 107 PHE A C 1
ATOM 848 O O . PHE A 1 107 ? 0.217 -15.929 -5.850 1.00 71.25 107 PHE A O 1
ATOM 855 N N . GLY A 1 108 ? -1.342 -16.148 -4.261 1.00 71.44 108 GLY A N 1
ATOM 856 C CA . GLY A 1 108 ? -0.388 -16.359 -3.165 1.00 71.44 108 GLY A CA 1
ATOM 857 C C . GLY A 1 108 ? 0.572 -15.183 -2.933 1.00 71.44 108 GLY A C 1
ATOM 858 O O . GLY A 1 108 ? 1.707 -15.380 -2.490 1.00 71.44 108 GLY A O 1
ATOM 859 N N . HIS A 1 109 ? 0.162 -13.953 -3.262 1.00 75.19 109 HIS A N 1
ATOM 860 C CA . HIS A 1 109 ? 1.075 -12.815 -3.287 1.00 75.19 109 HIS A CA 1
ATOM 861 C C . HIS A 1 109 ? 1.599 -12.461 -1.880 1.00 75.19 109 HIS A C 1
ATOM 863 O O . HIS A 1 109 ? 0.843 -12.185 -0.948 1.00 75.19 109 HIS A O 1
ATOM 869 N N . ARG A 1 110 ? 2.929 -12.382 -1.726 1.00 79.50 110 ARG A N 1
ATOM 870 C CA . ARG A 1 110 ? 3.621 -12.213 -0.425 1.00 79.50 110 ARG A CA 1
ATOM 871 C C . ARG A 1 110 ? 3.193 -11.000 0.418 1.00 79.50 110 ARG A C 1
ATOM 873 O O . ARG A 1 110 ? 3.530 -10.935 1.596 1.00 79.50 110 ARG A O 1
ATOM 880 N N . LYS A 1 111 ? 2.527 -10.005 -0.180 1.00 83.94 111 LYS A N 1
ATOM 881 C CA . LYS A 1 111 ? 2.086 -8.770 0.492 1.00 83.94 111 LYS A CA 1
ATOM 882 C C . LYS A 1 111 ? 0.658 -8.821 1.045 1.00 83.94 111 LYS A C 1
ATOM 884 O O . LYS A 1 111 ? 0.270 -7.883 1.731 1.00 83.94 111 LYS A O 1
ATOM 889 N N . VAL A 1 112 ? -0.098 -9.896 0.805 1.00 85.00 112 VAL A N 1
ATOM 890 C CA . VAL A 1 112 ? -1.495 -10.039 1.264 1.00 85.00 112 VAL A CA 1
ATOM 891 C C . VAL A 1 112 ? -1.627 -9.808 2.775 1.00 85.00 112 VAL A C 1
ATOM 893 O O . VAL A 1 112 ? -2.425 -8.979 3.202 1.00 85.00 112 VAL A O 1
ATOM 896 N N . ALA A 1 113 ? -0.793 -10.457 3.592 1.00 87.38 113 ALA A N 1
ATOM 897 C CA . ALA A 1 113 ? -0.826 -10.263 5.043 1.00 87.38 113 ALA A CA 1
ATOM 898 C C . ALA A 1 113 ? -0.511 -8.819 5.476 1.00 87.38 113 ALA A C 1
ATOM 900 O O . ALA A 1 113 ? -1.134 -8.293 6.395 1.00 87.38 113 ALA A O 1
ATOM 901 N N . GLU A 1 114 ? 0.426 -8.159 4.792 1.00 87.75 114 GLU A N 1
ATOM 902 C CA . GLU A 1 114 ? 0.809 -6.778 5.093 1.00 87.75 114 GLU A CA 1
ATOM 903 C C . GLU A 1 114 ? -0.314 -5.790 4.738 1.00 87.75 114 GLU A C 1
ATOM 905 O O . GLU A 1 114 ? -0.570 -4.859 5.500 1.00 87.75 114 GLU A O 1
ATOM 910 N N . ALA A 1 115 ? -1.044 -6.034 3.643 1.00 90.06 115 ALA A N 1
ATOM 911 C CA . ALA A 1 115 ? -2.239 -5.268 3.291 1.00 90.06 115 ALA A CA 1
ATOM 912 C C . ALA A 1 115 ? -3.345 -5.405 4.352 1.00 90.06 115 ALA A C 1
ATOM 914 O O . ALA A 1 115 ? -3.930 -4.395 4.741 1.00 90.06 115 ALA A O 1
ATOM 915 N N . HIS A 1 116 ? -3.577 -6.608 4.896 1.00 92.38 116 HIS A N 1
ATOM 916 C CA . HIS A 1 116 ? -4.487 -6.783 6.035 1.00 92.38 116 HIS A CA 1
ATOM 917 C C . HIS A 1 116 ? -4.037 -5.976 7.263 1.00 92.38 116 HIS A C 1
ATOM 919 O O . HIS A 1 116 ? -4.848 -5.259 7.851 1.00 92.38 116 HIS A O 1
ATOM 925 N N . PHE A 1 117 ? -2.752 -6.018 7.640 1.00 91.12 117 PHE A N 1
ATOM 926 C CA . PHE A 1 117 ? -2.276 -5.231 8.786 1.00 91.12 117 PHE A CA 1
ATOM 927 C C . PHE A 1 117 ? -2.461 -3.723 8.570 1.00 91.12 117 PHE A C 1
ATOM 929 O O . PHE A 1 117 ? -2.897 -3.030 9.488 1.00 91.12 117 PHE A O 1
ATOM 936 N N . ILE A 1 118 ? -2.192 -3.212 7.363 1.00 91.19 118 ILE A N 1
ATOM 937 C CA . ILE A 1 118 ? -2.385 -1.789 7.045 1.00 91.19 118 ILE A CA 1
ATOM 938 C C . ILE A 1 118 ? -3.878 -1.419 7.039 1.00 91.19 118 ILE A C 1
ATOM 940 O O . ILE A 1 118 ? -4.234 -0.396 7.622 1.00 91.19 118 ILE A O 1
ATOM 944 N N . LEU A 1 119 ? -4.771 -2.257 6.497 1.00 93.81 119 LEU A N 1
ATOM 945 C CA . LEU A 1 119 ? -6.222 -2.043 6.599 1.00 93.81 119 LEU A CA 1
ATOM 946 C C . LEU A 1 119 ? -6.699 -1.987 8.058 1.00 93.81 119 LEU A C 1
ATOM 948 O O . LEU A 1 119 ? -7.461 -1.090 8.415 1.00 93.81 119 LEU A O 1
ATOM 952 N N . GLY A 1 120 ? -6.195 -2.869 8.928 1.00 92.19 120 GLY A N 1
ATOM 953 C CA . GLY A 1 120 ? -6.481 -2.826 10.368 1.00 92.19 120 GLY A CA 1
ATOM 954 C C . GLY A 1 120 ? -6.025 -1.530 11.054 1.00 92.19 120 GLY A C 1
ATOM 955 O O . GLY A 1 120 ? -6.660 -1.075 12.004 1.00 92.19 120 GLY A O 1
ATOM 956 N N . LEU A 1 121 ? -4.960 -0.891 10.560 1.00 90.69 121 LEU A N 1
ATOM 957 C CA . LEU A 1 121 ? -4.536 0.434 11.027 1.00 90.69 121 LEU A CA 1
ATOM 958 C C . LEU A 1 121 ? -5.406 1.558 10.439 1.00 90.69 121 LEU A C 1
ATOM 960 O O . LEU A 1 121 ? -5.729 2.511 11.153 1.00 90.69 121 LEU A O 1
ATOM 964 N N . ILE A 1 122 ? -5.828 1.439 9.175 1.00 92.94 122 ILE A N 1
ATOM 965 C CA . ILE A 1 122 ? -6.718 2.398 8.501 1.00 92.94 122 ILE A CA 1
ATOM 966 C C . ILE A 1 122 ? -8.092 2.460 9.187 1.00 92.94 122 ILE A C 1
ATOM 968 O O . ILE A 1 122 ? -8.567 3.562 9.472 1.00 92.94 122 ILE A O 1
ATOM 972 N N . THR A 1 123 ? -8.712 1.321 9.518 1.00 93.00 123 THR A N 1
ATOM 973 C CA . THR A 1 123 ? -10.028 1.291 10.190 1.00 93.00 123 THR A CA 1
ATOM 974 C C . THR A 1 123 ? -9.987 2.001 11.547 1.00 93.00 123 THR A C 1
ATOM 976 O O . THR A 1 123 ? -10.818 2.875 11.821 1.00 93.00 123 THR A O 1
ATOM 979 N N . VAL A 1 124 ? -8.966 1.720 12.365 1.00 90.19 124 VAL A N 1
ATOM 980 C CA . VAL A 1 124 ? -8.733 2.392 13.658 1.00 90.19 124 VAL A CA 1
ATOM 981 C C . VAL A 1 124 ? -8.456 3.887 13.476 1.00 90.19 124 VAL A C 1
ATOM 983 O O . VAL A 1 124 ? -8.978 4.712 14.235 1.00 90.19 124 VAL A O 1
ATOM 986 N N . ALA A 1 125 ? -7.663 4.268 12.469 1.00 88.94 125 ALA A N 1
ATOM 987 C CA . ALA A 1 125 ? -7.383 5.669 12.176 1.00 88.94 125 ALA A CA 1
ATOM 988 C C . ALA A 1 125 ? -8.669 6.430 11.810 1.00 88.94 125 ALA A C 1
ATOM 990 O O . ALA A 1 125 ? -8.976 7.440 12.454 1.00 88.94 125 ALA A O 1
ATOM 991 N N . LYS A 1 126 ? -9.467 5.919 10.858 1.00 88.50 126 LYS A N 1
ATOM 992 C CA . LYS A 1 126 ? -10.754 6.513 10.446 1.00 88.50 126 LYS A CA 1
ATOM 993 C C . LYS A 1 126 ? -11.701 6.693 11.638 1.00 88.50 126 LYS A C 1
ATOM 995 O O . LYS A 1 126 ? -12.237 7.790 11.825 1.00 88.50 126 LYS A O 1
ATOM 1000 N N . ALA A 1 127 ? -11.832 5.684 12.503 1.00 87.75 127 ALA A N 1
ATOM 1001 C CA . ALA A 1 127 ? -12.645 5.777 13.720 1.00 87.75 127 ALA A CA 1
ATOM 1002 C C . ALA A 1 127 ? -12.151 6.870 14.688 1.00 87.75 127 ALA A C 1
ATOM 1004 O O . ALA A 1 127 ? -12.952 7.659 15.201 1.00 87.75 127 ALA A O 1
ATOM 1005 N N . LYS A 1 128 ? -10.830 7.003 14.883 1.00 85.56 128 LYS A N 1
ATOM 1006 C CA . LYS A 1 128 ? -10.235 8.059 15.724 1.00 85.56 128 LYS A CA 1
ATOM 1007 C C . LYS A 1 128 ? -10.473 9.465 15.156 1.00 85.56 128 LYS A C 1
ATOM 1009 O O . LYS A 1 128 ? -10.759 10.388 15.924 1.00 85.56 128 LYS A O 1
ATOM 1014 N N . TYR A 1 129 ? -10.399 9.645 13.834 1.00 80.25 129 TYR A N 1
ATOM 1015 C CA . TYR A 1 129 ? -10.730 10.919 13.178 1.00 80.25 129 TYR A CA 1
ATOM 1016 C C . TYR A 1 129 ? -12.226 11.260 13.285 1.00 80.25 129 TYR A C 1
ATOM 1018 O O . TYR A 1 129 ? -12.562 12.402 13.612 1.00 80.25 129 TYR A O 1
ATOM 1026 N N . GLY A 1 130 ? -13.119 10.283 13.093 1.00 75.12 130 GLY A N 1
ATOM 1027 C CA . GLY A 1 130 ? -14.563 10.456 13.293 1.00 75.12 130 GLY A CA 1
ATOM 1028 C C . GLY A 1 130 ? -14.919 10.826 14.738 1.00 75.12 130 GLY A C 1
ATOM 1029 O O . GLY A 1 130 ? -15.647 11.791 14.976 1.00 75.12 130 GLY A O 1
ATOM 1030 N N . SER A 1 131 ? -14.324 10.129 15.711 1.00 70.31 131 SER A N 1
ATOM 1031 C CA . SER A 1 131 ? -14.524 10.378 17.144 1.00 70.31 131 SER A CA 1
ATOM 1032 C C . SER A 1 131 ? -14.113 11.796 17.566 1.00 70.31 131 SER A C 1
ATOM 1034 O O . SER A 1 131 ? -14.869 12.478 18.260 1.00 70.31 131 SER A O 1
ATOM 1036 N N . ARG A 1 132 ? -12.980 12.313 17.062 1.00 69.75 132 ARG A N 1
ATOM 1037 C CA . ARG A 1 132 ? -12.542 13.701 17.321 1.00 69.75 132 ARG A CA 1
ATOM 1038 C C . ARG A 1 132 ? -13.575 14.743 16.873 1.00 69.75 132 ARG A C 1
ATOM 1040 O O . ARG A 1 132 ? -13.883 15.650 17.647 1.00 69.75 132 ARG A O 1
ATOM 1047 N N . LYS A 1 133 ? -14.163 14.579 15.678 1.00 67.44 133 LYS A N 1
ATOM 1048 C CA . LYS A 1 133 ? -15.237 15.454 15.155 1.00 67.44 133 LYS A CA 1
ATOM 1049 C C . LYS A 1 133 ? -16.549 15.346 15.957 1.00 67.44 133 LYS A C 1
ATOM 1051 O O . LYS A 1 133 ? -17.353 16.274 15.953 1.00 67.44 133 LYS A O 1
ATOM 1056 N N . ALA A 1 134 ? -16.777 14.235 16.657 1.00 60.09 134 ALA A N 1
ATOM 1057 C CA . ALA A 1 134 ? -18.012 13.948 17.392 1.00 60.09 134 ALA A CA 1
ATOM 1058 C C . ALA A 1 134 ? -18.076 14.547 18.817 1.00 60.09 134 ALA A C 1
ATOM 1060 O O . ALA A 1 134 ? -19.126 14.497 19.460 1.00 60.09 134 ALA A O 1
ATOM 1061 N N . THR A 1 135 ? -16.985 15.124 19.328 1.00 59.81 135 THR A N 1
ATOM 1062 C CA . THR A 1 135 ? -16.803 15.490 20.752 1.00 59.81 135 THR A CA 1
ATOM 1063 C C . THR A 1 135 ? -17.794 16.515 21.333 1.00 59.81 135 THR A C 1
ATOM 1065 O O . THR A 1 135 ? -17.946 16.568 22.561 1.00 59.81 135 THR A O 1
ATOM 1068 N N . ALA A 1 136 ? -18.501 17.266 20.480 1.00 61.84 136 ALA A N 1
ATOM 1069 C CA . ALA A 1 136 ? -19.365 18.396 20.840 1.00 61.84 136 ALA A CA 1
ATOM 1070 C C . ALA A 1 136 ? -20.723 18.053 21.499 1.00 61.84 136 ALA A C 1
ATOM 1072 O O . ALA A 1 136 ? -21.343 18.945 22.067 1.00 61.84 136 ALA A O 1
ATOM 1073 N N . LEU A 1 137 ? -21.214 16.803 21.453 1.00 66.44 137 LEU A N 1
ATOM 1074 C CA . LEU A 1 137 ? -22.524 16.431 22.031 1.00 66.44 137 LEU A CA 1
ATOM 1075 C C . LEU A 1 137 ? -22.465 15.101 22.805 1.00 66.44 137 LEU A C 1
ATOM 1077 O O . LEU A 1 137 ? -21.857 14.142 22.329 1.00 66.44 137 LEU A O 1
ATOM 1081 N N . LYS A 1 138 ? -23.158 14.988 23.952 1.00 65.25 138 LYS A N 1
ATOM 1082 C CA . LYS A 1 138 ? -23.186 13.749 24.770 1.00 65.25 138 LYS A CA 1
ATOM 1083 C C . LYS A 1 138 ? -23.640 12.517 23.966 1.00 65.25 138 LYS A C 1
ATOM 1085 O O . LYS A 1 138 ? -22.975 11.486 24.015 1.00 65.25 138 LYS A O 1
ATOM 1090 N N . THR A 1 139 ? -24.696 12.638 23.159 1.00 66.19 139 THR A N 1
ATOM 1091 C CA . THR A 1 139 ? -25.192 11.553 22.287 1.00 66.19 139 THR A CA 1
ATOM 1092 C C . THR A 1 139 ? -24.161 11.146 21.230 1.00 66.19 139 THR A C 1
ATOM 1094 O O . THR A 1 139 ? -23.931 9.959 21.004 1.00 66.19 139 THR A O 1
ATOM 1097 N N . LYS A 1 140 ? -23.456 12.125 20.644 1.00 66.25 140 LYS A N 1
ATOM 1098 C CA . LYS A 1 140 ? -22.386 11.878 19.666 1.00 66.25 140 LYS A CA 1
ATOM 1099 C C . LYS A 1 140 ? -21.199 11.122 20.286 1.00 66.25 140 LYS A C 1
ATOM 1101 O O . LYS A 1 140 ? -20.604 10.297 19.601 1.00 66.25 140 LYS A O 1
ATOM 1106 N N . ARG A 1 141 ? -20.903 11.311 21.582 1.00 68.56 141 ARG A N 1
ATOM 1107 C CA . ARG A 1 141 ? -19.866 10.539 22.302 1.00 68.56 141 ARG A CA 1
ATOM 1108 C C . ARG A 1 141 ? -20.216 9.055 22.455 1.00 68.56 141 ARG A C 1
ATOM 1110 O O . ARG A 1 141 ? -19.334 8.224 22.263 1.00 68.56 141 ARG A O 1
ATOM 1117 N N . LYS A 1 142 ? -21.479 8.705 22.750 1.00 73.56 142 LYS A N 1
ATOM 1118 C CA . LYS A 1 142 ? -21.907 7.291 22.824 1.00 73.56 142 LYS A CA 1
ATOM 1119 C C . LYS A 1 142 ? -21.744 6.606 21.463 1.00 73.56 142 LYS A C 1
ATOM 1121 O O . LYS A 1 142 ? -21.138 5.543 21.387 1.00 73.56 142 LYS A O 1
ATOM 1126 N N . ASN A 1 143 ? -22.181 7.265 20.390 1.00 75.19 143 ASN A N 1
ATOM 1127 C CA . ASN A 1 143 ? -22.054 6.740 19.027 1.00 75.19 143 ASN A CA 1
ATOM 1128 C C . ASN A 1 143 ? -20.582 6.634 18.583 1.00 75.19 143 ASN A C 1
ATOM 1130 O O . ASN A 1 143 ? -20.202 5.649 17.958 1.00 75.19 143 ASN A O 1
ATOM 1134 N N . ALA A 1 144 ? -19.732 7.599 18.955 1.00 75.31 144 ALA A N 1
ATOM 1135 C CA . ALA A 1 144 ? -18.295 7.552 18.683 1.00 75.31 144 ALA A CA 1
ATOM 1136 C C . ALA A 1 144 ? -17.574 6.410 19.420 1.00 75.31 144 ALA A C 1
ATOM 1138 O O . ALA A 1 144 ? -16.634 5.837 18.874 1.00 75.31 144 ALA A O 1
ATOM 1139 N N . ARG A 1 145 ? -18.017 6.054 20.635 1.00 78.44 145 ARG A N 1
ATOM 1140 C CA . ARG A 1 145 ? -17.501 4.887 21.365 1.00 78.44 145 ARG A CA 1
ATOM 1141 C C . ARG A 1 145 ? -17.869 3.581 20.660 1.00 78.44 145 ARG A C 1
ATOM 1143 O O . ARG A 1 145 ? -16.974 2.792 20.386 1.00 78.44 145 ARG A O 1
ATOM 1150 N N . VAL A 1 146 ? -19.140 3.406 20.286 1.00 81.25 146 VAL A N 1
ATOM 1151 C CA . VAL A 1 146 ? -19.592 2.230 19.517 1.00 81.25 146 VAL A CA 1
ATOM 1152 C C . VAL A 1 146 ? -18.826 2.117 18.192 1.00 81.25 146 VAL A C 1
ATOM 1154 O O . VAL A 1 146 ? -18.339 1.043 17.862 1.00 81.25 146 VAL A O 1
ATOM 1157 N N . GLY A 1 147 ? -18.628 3.230 17.475 1.00 84.44 147 GLY A N 1
ATOM 1158 C CA . GLY A 1 147 ? -17.831 3.262 16.240 1.00 84.44 147 GLY A CA 1
ATOM 1159 C C . GLY A 1 147 ? -16.336 2.959 16.424 1.00 84.44 147 GLY A C 1
ATOM 1160 O O . GLY A 1 147 ? -15.679 2.532 15.479 1.00 84.44 147 GLY A O 1
ATOM 1161 N N . MET A 1 148 ? -15.784 3.160 17.625 1.00 87.50 148 MET A N 1
ATOM 1162 C CA . MET A 1 148 ? -14.416 2.748 17.959 1.00 87.50 148 MET A CA 1
ATOM 1163 C C . MET A 1 148 ? -14.355 1.254 18.303 1.00 87.50 148 MET A C 1
ATOM 1165 O O . MET A 1 148 ? -13.434 0.568 17.870 1.00 87.50 148 MET A O 1
ATOM 1169 N N . GLU A 1 149 ? -15.338 0.739 19.044 1.00 87.44 149 GLU A N 1
ATOM 1170 C CA . GLU A 1 149 ? -15.443 -0.683 19.403 1.00 87.44 149 GLU A CA 1
ATOM 1171 C C . GLU A 1 149 ? -15.643 -1.561 18.149 1.00 87.44 149 GLU A C 1
ATOM 1173 O O . GLU A 1 149 ? -14.957 -2.575 17.996 1.00 87.44 149 GLU A O 1
ATOM 1178 N N . THR A 1 150 ? -16.473 -1.136 17.186 1.00 90.06 150 THR A N 1
ATOM 1179 C CA . THR A 1 150 ? -16.611 -1.832 15.891 1.00 90.06 150 THR A CA 1
ATOM 1180 C C . THR A 1 150 ? -15.334 -1.769 15.051 1.00 90.06 150 THR A C 1
ATOM 1182 O O . THR A 1 150 ? -14.935 -2.783 14.479 1.00 90.06 150 THR A O 1
ATOM 1185 N N . ALA A 1 151 ? -14.642 -0.625 15.014 1.00 90.25 151 ALA A N 1
ATOM 1186 C CA . ALA A 1 151 ? -13.373 -0.496 14.298 1.00 90.25 151 ALA A CA 1
ATOM 1187 C C . ALA A 1 151 ? -12.256 -1.359 14.907 1.00 90.25 151 ALA A C 1
ATOM 1189 O O . ALA A 1 151 ? -11.489 -1.969 14.166 1.00 90.25 151 ALA A O 1
ATOM 1190 N N . LEU A 1 152 ? -12.189 -1.469 16.239 1.00 91.12 152 LEU A N 1
ATOM 1191 C CA . LEU A 1 152 ? -11.259 -2.368 16.933 1.00 91.12 152 LEU A CA 1
ATOM 1192 C C . LEU A 1 152 ? -11.579 -3.846 16.659 1.00 91.12 152 LEU A C 1
ATOM 1194 O O . LEU A 1 152 ? -10.659 -4.639 16.463 1.00 91.12 152 LEU A O 1
ATOM 1198 N N . SER A 1 153 ? -12.862 -4.209 16.576 1.00 91.69 153 SER A N 1
ATOM 1199 C CA . SER A 1 153 ? -13.289 -5.558 16.180 1.00 91.69 153 SER A CA 1
ATOM 1200 C C . SER A 1 153 ? -12.877 -5.890 14.737 1.00 91.69 153 SER A C 1
ATOM 1202 O O . SER A 1 153 ? -12.268 -6.934 14.496 1.00 91.69 153 SER A O 1
ATOM 1204 N N . ALA A 1 154 ? -13.100 -4.970 13.790 1.00 91.81 154 ALA A N 1
ATOM 1205 C CA . ALA A 1 154 ? -12.660 -5.119 12.399 1.00 91.81 154 ALA A CA 1
ATOM 1206 C C . ALA A 1 154 ? -11.126 -5.210 12.276 1.00 91.81 154 ALA A C 1
ATOM 1208 O O . ALA A 1 154 ? -10.601 -6.069 11.569 1.00 91.81 154 ALA A O 1
ATOM 1209 N N . ALA A 1 155 ? -10.398 -4.380 13.028 1.00 92.44 155 ALA A N 1
ATOM 1210 C CA . ALA A 1 155 ? -8.940 -4.403 13.110 1.00 92.44 155 ALA A CA 1
ATOM 1211 C C . ALA A 1 155 ? -8.393 -5.732 13.665 1.00 92.44 155 ALA A C 1
ATOM 1213 O O . ALA A 1 155 ? -7.415 -6.263 13.139 1.00 92.44 155 ALA A O 1
ATOM 1214 N N . ALA A 1 156 ? -9.053 -6.314 14.673 1.00 90.62 156 ALA A N 1
ATOM 1215 C CA . ALA A 1 156 ? -8.743 -7.652 15.179 1.00 90.62 156 ALA A CA 1
ATOM 1216 C C . ALA A 1 156 ? -9.117 -8.773 14.184 1.00 90.62 156 ALA A C 1
ATOM 1218 O O . ALA A 1 156 ? -8.465 -9.816 14.162 1.00 90.62 156 ALA A O 1
ATOM 1219 N N . GLY A 1 157 ? -10.132 -8.566 13.337 1.00 91.81 157 GLY A N 1
ATOM 1220 C CA . GLY A 1 157 ? -10.401 -9.397 12.158 1.00 91.81 157 GLY A CA 1
ATOM 1221 C C . GLY A 1 157 ? -9.191 -9.437 11.228 1.00 91.81 157 GLY A C 1
ATOM 1222 O O . GLY A 1 157 ? -8.542 -10.474 11.115 1.00 91.81 157 GLY A O 1
ATOM 1223 N N . HIS A 1 158 ? -8.804 -8.280 10.690 1.00 92.69 158 HIS A N 1
ATOM 1224 C CA . HIS A 1 158 ? -7.659 -8.167 9.786 1.00 92.69 158 HIS A CA 1
ATOM 1225 C C . HIS A 1 158 ? -6.330 -8.647 10.391 1.00 92.69 158 HIS A C 1
ATOM 1227 O O . HIS A 1 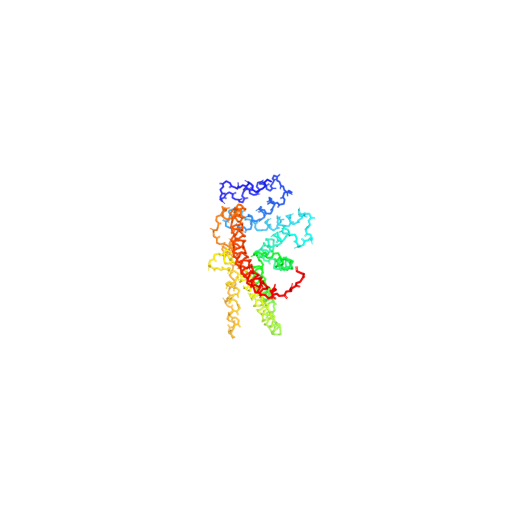158 ? -5.508 -9.223 9.678 1.00 92.69 158 HIS A O 1
ATOM 1233 N N . LEU A 1 159 ? -6.109 -8.464 11.698 1.00 90.69 159 LEU A N 1
ATOM 1234 C CA . LEU A 1 159 ? -4.942 -9.032 12.376 1.00 90.69 159 LEU A CA 1
ATOM 1235 C C . LEU A 1 159 ? -4.926 -10.566 12.288 1.00 90.69 159 LEU A C 1
ATOM 1237 O O . LEU A 1 159 ? -3.891 -11.139 11.948 1.00 90.69 159 LEU A O 1
ATOM 1241 N N . ARG A 1 160 ? -6.059 -11.230 12.561 1.00 91.44 160 ARG A N 1
ATOM 1242 C CA . ARG A 1 160 ? -6.178 -12.695 12.462 1.00 91.44 160 ARG A CA 1
ATOM 1243 C C . ARG A 1 160 ? -5.989 -13.176 11.027 1.00 91.44 160 ARG A C 1
ATOM 1245 O O . ARG A 1 160 ? -5.205 -14.098 10.816 1.00 91.44 160 ARG A O 1
ATOM 1252 N N . ASP A 1 161 ? -6.630 -12.520 10.060 1.00 89.88 161 ASP A N 1
ATOM 1253 C CA . ASP A 1 161 ? -6.522 -12.869 8.638 1.00 89.88 161 ASP A CA 1
ATOM 1254 C C . ASP A 1 161 ? -5.062 -12.773 8.162 1.00 89.88 161 ASP A C 1
ATOM 1256 O O . ASP A 1 161 ? -4.507 -13.726 7.610 1.00 89.88 161 ASP A O 1
ATOM 1260 N N . GLY A 1 162 ? -4.394 -11.652 8.459 1.00 87.62 162 GLY A N 1
ATOM 1261 C CA . GLY A 1 162 ? -2.993 -11.435 8.103 1.00 87.62 162 GLY A CA 1
ATOM 1262 C C . GLY A 1 162 ? -2.033 -12.420 8.779 1.00 87.62 162 GLY A C 1
ATOM 1263 O O . GLY A 1 162 ? -1.091 -12.889 8.138 1.00 87.62 162 GLY A O 1
ATOM 1264 N N . VAL A 1 163 ? -2.268 -12.791 10.044 1.00 87.62 163 VAL A N 1
ATOM 1265 C CA . VAL A 1 163 ? -1.458 -13.811 10.739 1.00 87.62 163 VAL A CA 1
ATOM 1266 C C . VAL A 1 163 ? -1.662 -15.198 10.122 1.00 87.62 163 VAL A C 1
ATOM 1268 O O . VAL A 1 163 ? -0.672 -15.837 9.766 1.00 87.62 163 VAL A O 1
ATOM 1271 N N . ALA A 1 164 ? -2.907 -15.625 9.896 1.00 87.50 164 ALA A N 1
ATOM 1272 C CA . ALA A 1 164 ? -3.211 -16.914 9.267 1.00 87.50 164 ALA A CA 1
ATOM 1273 C C . ALA A 1 164 ? -2.604 -17.032 7.854 1.00 87.50 164 ALA A C 1
ATOM 1275 O O . ALA A 1 164 ? -2.158 -18.104 7.439 1.00 87.50 164 ALA A O 1
ATOM 1276 N N . LEU A 1 165 ? -2.536 -15.920 7.116 1.00 83.25 165 LEU A N 1
ATOM 1277 C CA . LEU A 1 165 ? -1.912 -15.866 5.793 1.00 83.25 165 LEU A CA 1
ATOM 1278 C C . LEU A 1 165 ? -0.374 -15.892 5.870 1.00 83.25 165 LEU A C 1
ATOM 1280 O O . LEU A 1 165 ? 0.244 -16.582 5.060 1.00 83.25 165 LEU A O 1
ATOM 1284 N N . LEU A 1 166 ? 0.260 -15.254 6.865 1.00 80.19 166 LEU A N 1
ATOM 1285 C CA . LEU A 1 166 ? 1.705 -15.419 7.115 1.00 80.19 166 LEU A CA 1
ATOM 1286 C C . LEU A 1 166 ? 2.080 -16.856 7.498 1.00 80.19 166 LEU A C 1
ATOM 1288 O O . LEU A 1 166 ? 3.150 -17.330 7.117 1.00 80.19 166 LEU A O 1
ATOM 1292 N N . GLU A 1 167 ? 1.229 -17.552 8.249 1.00 81.00 167 GLU A N 1
ATOM 1293 C CA . GLU A 1 167 ? 1.484 -18.933 8.669 1.00 81.00 167 GLU A CA 1
ATOM 1294 C C . GLU A 1 167 ? 1.466 -19.912 7.487 1.00 81.00 167 GLU A C 1
ATOM 1296 O O . GLU A 1 167 ? 2.281 -20.834 7.448 1.00 81.00 167 GLU A O 1
ATOM 1301 N N . ARG A 1 168 ? 0.643 -19.651 6.462 1.00 77.12 168 ARG A N 1
ATOM 1302 C CA . ARG A 1 168 ? 0.655 -20.402 5.192 1.00 77.12 168 ARG A CA 1
ATOM 1303 C C . ARG A 1 168 ? 1.906 -20.148 4.341 1.00 77.12 168 ARG A C 1
ATOM 1305 O O . ARG A 1 168 ? 2.284 -21.004 3.546 1.00 77.12 168 ARG A O 1
ATOM 1312 N N . VAL A 1 169 ? 2.563 -18.997 4.495 1.00 69.94 169 VAL A N 1
ATOM 1313 C CA . VAL A 1 169 ? 3.795 -18.665 3.762 1.00 69.94 169 VAL A CA 1
ATOM 1314 C C . VAL A 1 169 ? 4.992 -19.428 4.364 1.00 69.94 169 VAL A C 1
ATOM 1316 O O . VAL A 1 169 ? 5.153 -19.422 5.587 1.00 69.94 169 VAL A O 1
ATOM 1319 N N . PRO A 1 170 ? 5.874 -20.055 3.557 1.00 69.44 170 PRO A N 1
ATOM 1320 C CA . PRO A 1 170 ? 7.081 -20.722 4.053 1.00 69.44 170 PRO A CA 1
ATOM 1321 C C . PRO A 1 170 ? 7.993 -19.790 4.876 1.00 69.44 170 PRO A C 1
ATOM 1323 O O . PRO A 1 170 ? 8.179 -18.638 4.478 1.00 69.44 170 PRO A O 1
ATOM 1326 N N . PRO A 1 171 ? 8.634 -20.255 5.971 1.00 68.94 171 PRO A N 1
ATOM 1327 C CA . PRO A 1 171 ? 9.404 -19.396 6.880 1.00 68.94 171 PRO A CA 1
ATOM 1328 C C . PRO A 1 171 ? 10.448 -18.489 6.212 1.00 68.94 171 PRO A C 1
ATOM 1330 O O . PRO A 1 171 ? 10.567 -17.327 6.585 1.00 68.94 171 PRO A O 1
ATOM 1333 N N . PHE A 1 172 ? 11.146 -18.969 5.176 1.00 68.94 172 PHE A N 1
ATOM 1334 C CA . PHE A 1 172 ? 12.154 -18.188 4.443 1.00 68.94 172 PHE A CA 1
ATOM 1335 C C . PHE A 1 172 ? 11.576 -17.020 3.615 1.00 68.94 172 PHE A C 1
ATOM 1337 O O . PHE A 1 172 ? 12.314 -16.105 3.242 1.00 68.94 172 PHE A O 1
ATOM 1344 N N . LEU A 1 173 ? 10.263 -17.015 3.353 1.00 61.56 173 LEU A N 1
ATOM 1345 C CA . LEU A 1 173 ? 9.539 -15.932 2.676 1.00 61.56 173 LEU A CA 1
ATOM 1346 C C . LEU A 1 173 ? 8.829 -14.971 3.647 1.00 61.56 173 LEU A C 1
ATOM 1348 O O . LEU A 1 173 ? 8.436 -13.885 3.223 1.00 61.56 173 LEU A O 1
ATOM 1352 N N . ARG A 1 174 ? 8.706 -15.311 4.943 1.00 65.81 174 ARG A N 1
ATOM 1353 C CA . ARG A 1 174 ? 8.009 -14.489 5.962 1.00 65.81 174 ARG A CA 1
ATOM 1354 C C . ARG A 1 174 ? 8.724 -13.178 6.327 1.00 65.81 174 ARG A C 1
ATOM 1356 O O . ARG A 1 174 ? 8.167 -12.370 7.062 1.00 65.81 174 ARG A O 1
ATOM 1363 N N . GLY A 1 175 ? 9.939 -12.955 5.824 1.00 58.88 175 GLY A N 1
ATOM 1364 C CA . GLY A 1 175 ? 10.794 -11.830 6.212 1.00 58.88 175 GLY A CA 1
ATOM 1365 C C . GLY A 1 175 ? 11.723 -12.170 7.379 1.00 58.88 175 GLY A C 1
ATOM 1366 O O . GLY A 1 175 ? 11.856 -13.329 7.762 1.00 58.88 175 GLY A O 1
ATOM 1367 N N . SER A 1 176 ? 12.434 -11.171 7.907 1.00 52.25 176 SER A N 1
ATOM 1368 C CA . SER A 1 176 ? 13.334 -11.378 9.048 1.00 52.25 176 SER A CA 1
ATOM 1369 C C . SER A 1 176 ? 12.554 -11.622 10.346 1.00 52.25 176 SER A C 1
ATOM 1371 O O . SER A 1 176 ? 11.407 -11.202 10.502 1.00 52.25 176 SER A O 1
ATOM 1373 N N . THR A 1 177 ? 13.214 -12.264 11.312 1.00 44.81 177 THR A N 1
ATOM 1374 C CA . THR A 1 177 ? 12.673 -12.695 12.617 1.00 44.81 177 THR A CA 1
ATOM 1375 C C . THR A 1 177 ? 12.034 -11.596 13.474 1.00 44.81 177 THR A C 1
ATOM 1377 O O . THR A 1 177 ? 11.402 -11.904 14.479 1.00 44.81 177 THR A O 1
ATOM 1380 N N . GLN A 1 178 ? 12.161 -10.320 13.101 1.00 52.00 178 GLN A N 1
ATOM 1381 C CA . GLN A 1 178 ? 11.557 -9.212 13.837 1.00 52.00 178 GLN A CA 1
ATOM 1382 C C . GLN A 1 178 ? 10.056 -9.008 13.573 1.00 52.00 178 GLN A C 1
ATOM 1384 O O . GLN A 1 178 ? 9.427 -8.297 14.356 1.00 52.00 178 GLN A O 1
ATOM 1389 N N . GLY A 1 179 ? 9.472 -9.618 12.536 1.00 64.44 179 GLY A N 1
ATOM 1390 C CA . GLY A 1 179 ? 8.046 -9.475 12.210 1.00 64.44 179 GLY A CA 1
ATOM 1391 C C . GLY A 1 179 ? 7.645 -8.077 11.707 1.00 64.44 179 GLY A C 1
ATOM 1392 O O . GLY A 1 179 ? 8.379 -7.101 11.862 1.00 64.44 179 GLY A O 1
ATOM 1393 N N . SER A 1 180 ? 6.466 -7.978 11.086 1.00 78.31 180 SER A N 1
ATOM 1394 C CA . SER A 1 180 ? 5.969 -6.714 10.523 1.00 78.31 180 SER A CA 1
ATOM 1395 C C . SER A 1 180 ? 5.749 -5.642 11.612 1.00 78.31 180 SER A C 1
ATOM 1397 O O . SER A 1 180 ? 5.173 -5.943 12.664 1.00 78.31 180 SER A O 1
ATOM 1399 N N . PRO A 1 181 ? 6.162 -4.378 11.389 1.00 81.31 181 PRO A N 1
ATOM 1400 C CA . PRO A 1 181 ? 5.922 -3.285 12.322 1.00 81.31 181 PRO A CA 1
ATOM 1401 C C . PRO A 1 181 ? 4.435 -2.937 12.360 1.00 81.31 181 PRO A C 1
ATOM 1403 O O . PRO A 1 181 ? 3.908 -2.658 13.434 1.00 81.31 181 PRO A O 1
ATOM 1406 N N . ASN A 1 182 ? 3.738 -3.032 11.222 1.00 84.38 182 ASN A N 1
ATOM 1407 C CA . ASN A 1 182 ? 2.298 -2.818 11.149 1.00 84.38 182 ASN A CA 1
ATOM 1408 C C . ASN A 1 182 ? 1.557 -3.895 11.949 1.00 84.38 182 ASN A C 1
ATOM 1410 O O . ASN A 1 182 ? 0.685 -3.550 12.743 1.00 84.38 182 ASN A O 1
ATOM 1414 N N . ARG A 1 183 ? 1.990 -5.166 11.862 1.00 86.56 183 ARG A N 1
ATOM 1415 C CA . ARG A 1 183 ? 1.508 -6.241 12.749 1.00 86.56 183 ARG A CA 1
ATOM 1416 C C . ARG A 1 183 ? 1.713 -5.893 14.228 1.00 86.56 183 ARG A C 1
ATOM 1418 O O . ARG A 1 183 ? 0.744 -5.902 14.973 1.00 86.56 183 ARG A O 1
ATOM 1425 N N . LYS A 1 184 ? 2.932 -5.530 14.647 1.00 87.50 184 LYS A N 1
ATOM 1426 C CA . LYS A 1 184 ? 3.246 -5.176 16.050 1.00 87.50 184 LYS A CA 1
ATOM 1427 C C . LYS A 1 184 ? 2.418 -4.000 16.580 1.00 87.50 184 LYS A C 1
ATOM 1429 O O . LYS A 1 184 ? 1.988 -4.007 17.733 1.00 87.50 184 LYS A O 1
ATOM 1434 N N . ILE A 1 185 ? 2.211 -2.968 15.759 1.00 84.69 185 ILE A N 1
ATOM 1435 C CA . ILE A 1 185 ? 1.384 -1.808 16.119 1.00 84.69 185 ILE A CA 1
ATOM 1436 C C . ILE A 1 185 ? -0.081 -2.238 16.255 1.00 84.69 185 ILE A C 1
ATOM 1438 O O . ILE A 1 185 ? -0.729 -1.863 17.23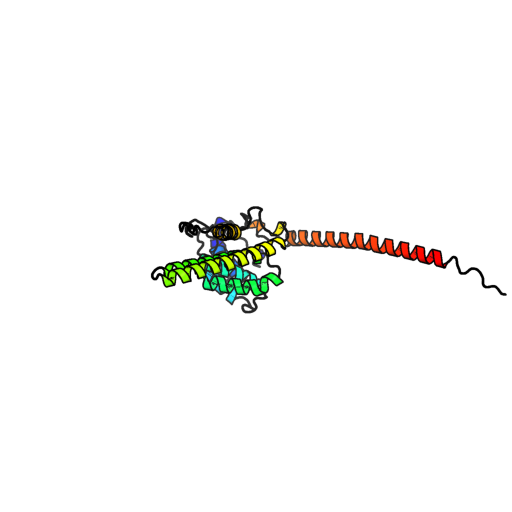2 1.00 84.69 185 ILE A O 1
ATOM 1442 N N . LEU A 1 186 ? -0.580 -3.050 15.321 1.00 84.81 186 LEU A N 1
ATOM 1443 C CA . LEU A 1 186 ? -1.948 -3.558 15.334 1.00 84.81 186 LEU A CA 1
ATOM 1444 C C . LEU A 1 186 ? -2.201 -4.464 16.549 1.00 84.81 186 LEU A C 1
ATOM 1446 O O . LEU A 1 186 ? -3.144 -4.206 17.288 1.00 84.81 186 LEU A O 1
ATOM 1450 N N . GLU A 1 187 ? -1.306 -5.419 16.830 1.00 88.19 187 GLU A N 1
ATOM 1451 C CA . GLU A 1 187 ? -1.313 -6.264 18.037 1.00 88.19 187 GLU A CA 1
ATOM 1452 C C . GLU A 1 187 ? -1.379 -5.422 19.318 1.00 88.19 187 GLU A C 1
ATOM 1454 O O . GLU A 1 187 ? -2.182 -5.705 20.212 1.00 88.19 187 GLU A O 1
ATOM 1459 N N . ARG A 1 188 ? -0.578 -4.350 19.409 1.00 88.56 188 ARG A N 1
ATOM 1460 C CA . ARG A 1 188 ? -0.596 -3.425 20.554 1.00 88.56 188 ARG A CA 1
ATOM 1461 C C . ARG A 1 188 ? -1.922 -2.670 20.676 1.00 88.56 188 ARG A C 1
ATOM 1463 O O . ARG A 1 188 ? -2.416 -2.496 21.784 1.00 88.56 188 ARG A O 1
ATOM 1470 N N . ILE A 1 189 ? -2.505 -2.223 19.565 1.00 86.25 189 ILE A N 1
ATOM 1471 C CA . ILE A 1 189 ? -3.808 -1.541 19.560 1.00 86.25 189 ILE A CA 1
ATOM 1472 C C . ILE A 1 189 ? -4.927 -2.502 19.986 1.00 86.25 189 ILE A C 1
ATOM 1474 O O . ILE A 1 189 ? -5.757 -2.135 20.816 1.00 86.25 189 ILE A O 1
ATOM 1478 N N . THR A 1 190 ? -4.941 -3.733 19.466 1.00 84.75 190 THR A N 1
ATOM 1479 C CA . THR A 1 190 ? -5.983 -4.724 19.773 1.00 84.75 190 THR A CA 1
ATOM 1480 C C . THR A 1 190 ? -5.860 -5.291 21.186 1.00 84.75 190 THR A C 1
ATOM 1482 O O . THR A 1 190 ? -6.877 -5.532 21.825 1.00 84.75 190 THR A O 1
ATOM 1485 N N . SER A 1 191 ? -4.642 -5.469 21.711 1.00 83.56 191 SER A N 1
ATOM 1486 C CA . SER A 1 191 ? -4.431 -5.952 23.089 1.00 83.56 191 SER A CA 1
ATOM 1487 C C . SER A 1 191 ? -4.813 -4.911 24.143 1.00 83.56 191 SER A C 1
ATOM 1489 O O . SER A 1 191 ? -5.432 -5.262 25.144 1.00 83.56 191 SER A O 1
ATOM 1491 N N . LEU A 1 192 ? -4.545 -3.623 23.892 1.00 72.88 192 LEU A N 1
ATOM 1492 C CA . LEU A 1 192 ? -4.987 -2.525 24.764 1.00 72.88 192 LEU A CA 1
ATOM 1493 C C . LEU A 1 192 ? -6.517 -2.359 24.813 1.00 72.88 192 LEU A C 1
ATOM 1495 O O . LEU A 1 192 ? -7.024 -1.739 25.741 1.00 72.88 192 LEU A O 1
ATOM 1499 N N . ALA A 1 193 ? -7.263 -2.919 23.855 1.00 66.25 193 ALA A N 1
ATOM 1500 C CA . ALA A 1 193 ? -8.726 -2.944 23.896 1.00 66.25 193 ALA A CA 1
ATOM 1501 C C . ALA A 1 193 ? -9.296 -4.011 24.859 1.00 66.25 193 ALA A C 1
ATOM 1503 O O . ALA A 1 193 ? -10.500 -4.023 25.108 1.00 66.25 193 ALA A O 1
ATOM 1504 N N . GLY A 1 194 ? -8.450 -4.899 25.400 1.00 56.91 194 GLY A N 1
ATOM 1505 C CA . GLY A 1 194 ? -8.840 -5.982 26.308 1.00 56.91 194 GLY A CA 1
ATOM 1506 C C . GLY A 1 194 ? -9.088 -5.569 27.765 1.00 56.91 194 GLY A C 1
ATOM 1507 O O . GLY A 1 194 ? -9.523 -6.406 28.553 1.00 56.91 194 GLY A O 1
ATOM 1508 N N . THR A 1 195 ? -8.838 -4.311 28.145 1.00 35.22 195 THR A N 1
ATOM 1509 C CA . THR A 1 195 ? -9.114 -3.784 29.494 1.00 35.22 195 THR A CA 1
ATOM 1510 C C . THR A 1 195 ? -9.858 -2.440 29.439 1.00 35.22 195 THR A C 1
ATOM 1512 O O . THR A 1 195 ? -9.562 -1.595 28.593 1.00 35.22 195 THR A O 1
ATOM 1515 N N . PRO A 1 196 ? -10.839 -2.190 30.331 1.00 36.16 196 PRO A N 1
ATOM 1516 C CA . PRO A 1 196 ? -11.732 -1.033 30.235 1.00 36.16 196 PRO A CA 1
ATOM 1517 C C . PRO A 1 196 ? -11.151 0.254 30.857 1.00 36.16 196 PRO A C 1
ATOM 1519 O O . PRO A 1 196 ? -11.836 0.943 31.611 1.00 36.16 196 PRO A O 1
ATOM 1522 N N . THR A 1 197 ? -9.912 0.621 30.522 1.00 32.78 197 THR A N 1
ATOM 1523 C CA . THR A 1 197 ? -9.299 1.908 30.911 1.00 32.78 197 THR A CA 1
ATOM 1524 C C . THR A 1 197 ? -8.732 2.625 29.690 1.00 32.78 197 THR A C 1
ATOM 1526 O O . THR A 1 197 ? -7.575 2.481 29.305 1.00 32.78 197 THR A O 1
ATOM 1529 N N . LEU A 1 198 ? -9.592 3.430 29.061 1.00 39.25 198 LEU A N 1
ATOM 1530 C CA . LEU A 1 198 ? -9.301 4.169 27.832 1.00 39.25 198 LEU A CA 1
ATOM 1531 C C . LEU A 1 198 ? -8.499 5.455 28.125 1.00 39.25 198 LEU A C 1
ATOM 1533 O O . LEU A 1 198 ? -8.934 6.568 27.811 1.00 39.25 198 LEU A O 1
ATOM 1537 N N . ASP A 1 199 ? -7.318 5.305 28.731 1.00 31.89 199 ASP A N 1
ATOM 1538 C CA . ASP A 1 199 ? -6.410 6.429 28.960 1.00 31.89 199 ASP A CA 1
ATOM 1539 C C . ASP A 1 199 ? -5.917 6.973 27.615 1.00 31.89 199 ASP A C 1
ATOM 1541 O O . ASP A 1 199 ? -5.189 6.342 26.842 1.00 31.89 199 ASP A O 1
ATOM 1545 N N . THR A 1 200 ? -6.404 8.169 27.290 1.00 45.44 200 THR A N 1
ATOM 1546 C CA . THR A 1 200 ? -6.404 8.713 25.925 1.00 45.44 200 THR A CA 1
ATOM 1547 C C . THR A 1 200 ? -5.075 9.415 25.595 1.00 45.44 200 THR A C 1
ATOM 1549 O O . THR A 1 200 ? -5.032 10.488 24.997 1.00 45.44 200 THR A O 1
ATOM 1552 N N . THR A 1 201 ? -3.961 8.783 25.967 1.00 35.59 201 THR A N 1
ATOM 1553 C CA . THR A 1 201 ? -2.577 9.237 25.730 1.00 35.59 201 THR A CA 1
ATOM 1554 C C . THR A 1 201 ? -1.752 8.237 24.916 1.00 35.59 201 THR A C 1
ATOM 1556 O O . THR A 1 201 ? -0.557 8.437 24.704 1.00 35.59 201 THR A O 1
ATOM 1559 N N . ALA A 1 202 ? -2.401 7.218 24.335 1.00 36.97 202 ALA A N 1
ATOM 1560 C CA . ALA A 1 202 ? -1.877 6.495 23.178 1.00 36.97 202 ALA A CA 1
ATOM 1561 C C . ALA A 1 202 ? -1.787 7.441 21.961 1.00 36.97 202 ALA A C 1
ATOM 1563 O O . ALA A 1 202 ? -2.652 7.484 21.066 1.00 36.97 202 ALA A O 1
ATOM 1564 N N . THR A 1 203 ? -0.715 8.233 21.951 1.00 35.81 203 THR A N 1
ATOM 1565 C CA . THR A 1 203 ? -0.240 9.002 20.809 1.00 35.81 203 THR A CA 1
ATOM 1566 C C . THR A 1 203 ? 0.045 8.003 19.698 1.00 35.81 203 THR A C 1
ATOM 1568 O O . THR A 1 203 ? 1.061 7.311 19.708 1.00 35.81 203 THR A O 1
ATOM 1571 N N . LEU A 1 204 ? -0.884 7.921 18.739 1.00 39.62 204 LEU A N 1
ATOM 1572 C CA . LEU A 1 204 ? -0.604 7.360 17.419 1.00 39.62 204 LEU A CA 1
ATOM 1573 C C . LEU A 1 204 ? 0.670 8.080 16.965 1.00 39.62 204 LEU A C 1
ATOM 1575 O O . LEU A 1 204 ? 0.649 9.316 17.001 1.00 39.62 204 LEU A O 1
ATOM 1579 N N . PRO A 1 205 ? 1.783 7.368 16.697 1.00 33.22 205 PRO A N 1
ATOM 1580 C CA . PRO A 1 205 ? 3.085 7.999 16.562 1.00 33.22 205 PRO A CA 1
ATOM 1581 C C . PRO A 1 205 ? 2.970 9.116 15.539 1.00 33.22 205 PRO A C 1
ATOM 1583 O O . PRO A 1 205 ? 2.574 8.868 14.403 1.00 33.22 205 PRO A O 1
ATOM 1586 N N . THR A 1 206 ? 3.263 10.348 15.960 1.00 32.91 206 THR A N 1
ATOM 1587 C CA . THR A 1 206 ? 3.212 11.502 15.070 1.00 32.91 206 THR A CA 1
ATOM 1588 C C . THR A 1 206 ? 4.075 11.161 13.864 1.00 32.91 206 THR A C 1
ATOM 1590 O O . THR A 1 206 ? 5.275 10.907 14.033 1.00 32.91 206 THR A O 1
ATOM 1593 N N . ILE A 1 207 ? 3.461 11.107 12.676 1.00 40.47 207 ILE A N 1
ATOM 1594 C CA . ILE A 1 207 ? 4.100 10.745 11.401 1.00 40.47 207 ILE A CA 1
ATOM 1595 C C . ILE A 1 207 ? 4.961 11.943 10.961 1.00 40.47 207 ILE A C 1
ATOM 1597 O O . ILE A 1 207 ? 4.640 12.725 10.078 1.00 40.47 207 ILE A O 1
ATOM 1601 N N . LYS A 1 208 ? 6.000 12.143 11.770 1.00 29.86 208 LYS A N 1
ATOM 1602 C CA . LYS A 1 208 ? 7.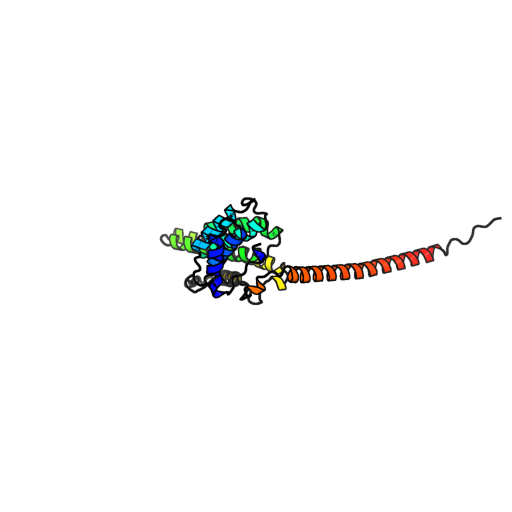016 13.199 11.830 1.00 29.86 208 LYS A CA 1
ATOM 1603 C C . LYS A 1 208 ? 8.312 12.640 12.431 1.00 29.86 208 LYS A C 1
ATOM 1605 O O . LYS A 1 208 ? 9.388 13.138 12.120 1.00 29.86 208 LYS A O 1
ATOM 1610 N N . LYS A 1 209 ? 8.247 11.569 13.244 1.00 30.23 209 LYS A N 1
ATOM 1611 C CA . LYS A 1 209 ? 9.389 10.644 13.344 1.00 30.23 209 LYS A CA 1
ATOM 1612 C C . LYS A 1 209 ? 9.622 10.023 11.965 1.00 30.23 209 LYS A C 1
ATOM 1614 O O . LYS A 1 209 ? 8.656 9.693 11.280 1.00 30.23 209 LYS A O 1
ATOM 1619 N N . LYS A 1 210 ? 10.898 9.890 11.585 1.00 32.12 210 LYS A N 1
ATOM 1620 C CA . LYS A 1 210 ? 11.381 9.401 10.283 1.00 32.12 210 LYS A CA 1
ATOM 1621 C C . LYS A 1 210 ? 11.055 7.913 10.067 1.00 32.12 210 LYS A C 1
ATOM 1623 O O . LYS A 1 210 ? 11.953 7.080 10.033 1.00 32.12 210 LYS A O 1
ATOM 1628 N N . TRP A 1 211 ? 9.779 7.575 9.912 1.00 35.56 211 TRP A N 1
ATOM 1629 C CA . TRP A 1 211 ? 9.319 6.247 9.494 1.00 35.56 211 TRP A CA 1
ATOM 1630 C C . TRP A 1 211 ? 9.375 6.145 7.968 1.00 35.56 211 TRP A C 1
ATOM 1632 O O . TRP A 1 211 ? 8.368 5.960 7.288 1.00 35.56 211 TRP A O 1
ATOM 1642 N N . GLY A 1 212 ? 10.581 6.343 7.436 1.00 31.08 212 GLY A N 1
ATOM 1643 C CA . GLY A 1 212 ? 10.850 6.301 6.011 1.00 31.08 212 GLY A CA 1
ATOM 1644 C C . GLY A 1 212 ? 10.830 4.874 5.506 1.00 31.08 212 GLY A C 1
ATOM 1645 O O . GLY A 1 212 ? 11.861 4.216 5.518 1.00 31.08 212 GLY A O 1
ATOM 1646 N N . GLY A 1 213 ? 9.666 4.408 5.058 1.00 32.62 213 GLY A N 1
ATOM 1647 C CA . GLY A 1 213 ? 9.566 3.256 4.166 1.00 32.62 213 GLY A CA 1
ATOM 1648 C C . GLY A 1 213 ? 10.173 1.939 4.663 1.00 32.62 213 GLY A C 1
ATOM 1649 O O . GLY A 1 213 ? 10.434 1.080 3.826 1.00 32.62 213 GLY A O 1
ATOM 1650 N N . GLU A 1 214 ? 10.333 1.719 5.975 1.00 30.48 214 GLU A N 1
ATOM 1651 C CA . GLU A 1 214 ? 10.532 0.373 6.540 1.00 30.48 214 GLU A CA 1
ATOM 1652 C C . GLU A 1 214 ? 9.230 -0.445 6.433 1.00 30.48 214 GLU A C 1
ATOM 1654 O O . GLU A 1 214 ? 8.618 -0.883 7.408 1.00 30.48 214 GLU A O 1
ATOM 1659 N N . LEU A 1 215 ? 8.827 -0.703 5.186 1.00 33.19 215 LEU A N 1
ATOM 1660 C CA . LEU A 1 215 ? 8.286 -1.993 4.793 1.00 33.19 215 LEU A CA 1
ATOM 1661 C C . LEU A 1 215 ? 9.291 -3.039 5.279 1.00 33.19 215 LEU A C 1
ATOM 1663 O O . LEU A 1 215 ? 10.269 -3.275 4.577 1.00 33.19 215 LEU A O 1
ATOM 1667 N N . VAL A 1 216 ? 9.073 -3.652 6.448 1.00 32.62 216 VAL A N 1
ATOM 1668 C CA . VAL A 1 216 ? 9.995 -4.659 7.003 1.00 32.62 216 VAL A CA 1
ATOM 1669 C C . VAL A 1 216 ? 9.951 -5.940 6.166 1.00 32.62 216 VAL A C 1
ATOM 1671 O O . VAL A 1 216 ? 9.329 -6.945 6.492 1.00 32.62 216 VAL A O 1
ATOM 1674 N N . PHE A 1 217 ? 10.684 -5.907 5.065 1.00 31.33 217 PHE A N 1
ATOM 1675 C CA . PHE A 1 217 ? 11.959 -6.597 5.060 1.00 31.33 217 PHE A CA 1
ATOM 1676 C C . PHE A 1 217 ? 12.986 -5.594 5.614 1.00 31.33 217 PHE A C 1
ATOM 1678 O O . PHE A 1 217 ? 12.885 -4.413 5.306 1.00 31.33 217 PHE A O 1
ATOM 1685 N N . GLY A 1 218 ? 13.919 -6.022 6.472 1.00 25.14 218 GLY A N 1
ATOM 1686 C CA . GLY A 1 218 ? 14.956 -5.119 7.009 1.00 25.14 218 GLY A CA 1
ATOM 1687 C C . GLY A 1 218 ? 15.890 -4.575 5.912 1.00 25.14 218 GLY A C 1
ATOM 1688 O O . GLY A 1 218 ? 15.548 -4.669 4.734 1.00 25.14 218 GLY A O 1
ATOM 1689 N N . PRO A 1 219 ? 17.101 -4.085 6.241 1.00 29.06 219 PRO A N 1
ATOM 1690 C CA . PRO A 1 219 ? 18.079 -3.641 5.246 1.00 29.06 219 PRO A CA 1
ATOM 1691 C C . PRO A 1 219 ? 18.637 -4.822 4.428 1.00 29.06 219 PRO A C 1
ATOM 1693 O O . PRO A 1 219 ? 19.797 -5.209 4.550 1.00 29.06 219 PRO A O 1
ATOM 1696 N N . ARG A 1 220 ? 17.794 -5.378 3.554 1.00 35.72 220 ARG A N 1
ATOM 1697 C CA . ARG A 1 220 ? 18.215 -6.000 2.311 1.00 35.72 220 ARG A CA 1
ATOM 1698 C C . ARG A 1 220 ? 18.787 -4.870 1.481 1.00 35.72 220 ARG A C 1
ATOM 1700 O O . ARG A 1 220 ? 18.087 -3.909 1.153 1.00 35.72 220 ARG A O 1
ATOM 1707 N N . ARG A 1 221 ? 20.075 -4.970 1.185 1.00 32.75 221 ARG A N 1
ATOM 1708 C CA . ARG A 1 221 ? 20.750 -4.060 0.267 1.00 32.75 221 ARG A CA 1
ATOM 1709 C C . ARG A 1 221 ? 20.013 -4.104 -1.072 1.00 32.75 221 ARG A C 1
ATOM 1711 O O . ARG A 1 221 ? 19.318 -5.071 -1.386 1.00 32.75 221 ARG A O 1
ATOM 1718 N N . HIS A 1 222 ? 20.216 -3.101 -1.920 1.00 35.06 222 HIS A N 1
ATOM 1719 C CA . HIS A 1 222 ? 19.618 -3.119 -3.258 1.00 35.06 222 HIS A CA 1
ATOM 1720 C C . HIS A 1 222 ? 20.092 -4.325 -4.114 1.00 35.06 222 HIS A C 1
ATOM 1722 O O . HIS A 1 222 ? 19.453 -4.668 -5.109 1.00 35.06 222 HIS A O 1
ATOM 1728 N N . SER A 1 223 ? 21.171 -5.004 -3.692 1.00 33.91 223 SER A N 1
ATOM 1729 C CA . SER A 1 223 ? 21.619 -6.318 -4.174 1.00 33.91 223 SER A CA 1
ATOM 1730 C C . SER A 1 223 ? 20.683 -7.477 -3.822 1.00 33.91 223 SER A C 1
ATOM 1732 O O . SER A 1 223 ? 20.548 -8.381 -4.632 1.00 33.91 223 SER A O 1
ATOM 1734 N N . ASP A 1 224 ? 19.995 -7.447 -2.679 1.00 32.84 224 ASP A N 1
ATOM 1735 C CA . ASP A 1 224 ? 19.177 -8.562 -2.160 1.00 32.84 224 ASP A CA 1
ATOM 1736 C C . ASP A 1 224 ? 17.670 -8.340 -2.414 1.00 32.84 224 ASP A C 1
ATOM 1738 O O . ASP A 1 224 ? 16.828 -9.193 -2.113 1.00 32.84 224 ASP A O 1
ATOM 1742 N N . LEU A 1 225 ? 17.341 -7.173 -2.985 1.00 35.44 225 LEU A N 1
ATOM 1743 C CA . LEU A 1 225 ? 16.118 -6.898 -3.742 1.00 35.44 225 LEU A CA 1
ATOM 1744 C C . LEU A 1 225 ? 16.235 -7.310 -5.214 1.00 35.44 225 LEU A C 1
ATOM 1746 O O . LEU A 1 225 ? 15.210 -7.368 -5.897 1.00 35.44 225 LEU A O 1
ATOM 1750 N N . ARG A 1 226 ? 17.433 -7.689 -5.693 1.00 33.56 226 ARG A N 1
ATOM 1751 C CA . ARG A 1 226 ? 17.474 -8.628 -6.811 1.00 33.56 226 ARG A CA 1
ATOM 1752 C C . ARG A 1 226 ? 16.804 -9.907 -6.312 1.00 33.56 226 ARG A C 1
ATOM 1754 O O . ARG A 1 226 ? 17.379 -10.681 -5.550 1.00 33.56 226 ARG A O 1
ATOM 1761 N N . SER A 1 227 ? 15.623 -10.188 -6.847 1.00 34.03 227 SER A N 1
ATOM 1762 C CA . SER A 1 227 ? 15.451 -11.514 -7.410 1.00 34.03 227 SER A CA 1
ATOM 1763 C C . SER A 1 227 ? 16.596 -11.713 -8.404 1.00 34.03 227 SER A C 1
ATOM 1765 O O . SER A 1 227 ? 16.500 -11.392 -9.586 1.00 34.03 227 SER A O 1
ATOM 1767 N N . GLU A 1 228 ? 17.699 -12.274 -7.915 1.00 36.06 228 GLU A N 1
ATOM 1768 C CA . GLU A 1 228 ? 18.398 -13.259 -8.714 1.00 36.06 228 GLU A CA 1
ATOM 1769 C C . GLU A 1 228 ? 17.348 -14.313 -9.046 1.00 36.06 228 GLU A C 1
ATOM 1771 O O . GLU A 1 228 ? 17.046 -15.211 -8.257 1.00 36.06 228 GLU A O 1
ATOM 1776 N N . THR A 1 229 ? 16.704 -14.124 -10.197 1.00 46.53 229 THR A N 1
ATOM 1777 C CA . THR A 1 229 ? 15.793 -15.096 -10.784 1.00 46.53 229 THR A CA 1
ATOM 1778 C C . THR A 1 229 ? 16.527 -16.417 -10.925 1.00 46.53 229 THR A C 1
ATOM 1780 O O . THR A 1 229 ? 15.928 -17.433 -10.628 1.00 46.53 229 THR A O 1
ATOM 1783 N N . SER A 1 230 ? 17.837 -16.396 -11.193 1.00 42.16 230 SER A N 1
ATOM 1784 C CA . SER A 1 230 ? 18.760 -17.524 -11.037 1.00 42.16 230 SER A CA 1
ATOM 1785 C C . SER A 1 230 ? 18.711 -18.186 -9.654 1.00 42.16 230 SER A C 1
ATOM 1787 O O . SER A 1 230 ? 18.488 -19.386 -9.598 1.00 42.16 230 SER A O 1
ATOM 1789 N N . THR A 1 231 ? 18.877 -17.460 -8.547 1.00 43.12 231 THR A N 1
ATOM 1790 C CA . THR A 1 231 ? 18.959 -18.045 -7.192 1.00 43.12 231 THR A CA 1
ATOM 1791 C C . THR A 1 231 ? 17.595 -18.461 -6.641 1.00 43.12 231 THR A C 1
ATOM 1793 O O . THR A 1 231 ? 17.478 -19.534 -6.051 1.00 43.12 231 THR A O 1
ATOM 1796 N N . LEU A 1 232 ? 16.527 -17.701 -6.908 1.00 45.72 232 LEU A N 1
ATOM 1797 C CA . LEU A 1 232 ? 15.159 -18.129 -6.581 1.00 45.72 232 LEU A CA 1
ATOM 1798 C C . LEU A 1 232 ? 14.682 -19.279 -7.485 1.00 45.72 232 LEU A C 1
ATOM 1800 O O . LEU A 1 232 ? 14.100 -20.229 -6.964 1.00 45.72 232 LEU A O 1
ATOM 1804 N N . GLN A 1 233 ? 14.987 -19.278 -8.792 1.00 45.69 233 GLN A N 1
ATOM 1805 C CA . GLN A 1 233 ? 14.764 -20.454 -9.647 1.00 45.69 233 GLN A CA 1
ATOM 1806 C C . GLN A 1 233 ? 15.650 -21.621 -9.231 1.00 45.69 233 GLN A C 1
ATOM 1808 O O . GLN A 1 233 ? 15.199 -22.746 -9.349 1.00 45.69 233 GLN A O 1
ATOM 1813 N N . TRP A 1 234 ? 16.877 -21.412 -8.756 1.00 56.34 234 TRP A N 1
ATOM 1814 C CA . TRP A 1 234 ? 17.754 -22.496 -8.312 1.00 56.34 234 TRP A CA 1
ATOM 1815 C C . TRP A 1 234 ? 17.229 -23.121 -7.023 1.00 56.34 234 TRP A C 1
ATOM 1817 O O . TRP A 1 234 ? 17.108 -24.339 -6.959 1.00 56.34 234 TRP A O 1
ATOM 1827 N N . MET A 1 235 ? 16.813 -22.317 -6.039 1.00 52.03 235 MET A N 1
ATOM 1828 C CA . MET A 1 235 ? 16.145 -22.819 -4.833 1.00 52.03 235 MET A CA 1
ATOM 1829 C C . MET A 1 235 ? 14.831 -23.537 -5.170 1.00 52.03 235 MET A C 1
ATOM 1831 O O . MET A 1 235 ? 14.570 -24.610 -4.632 1.00 52.03 235 MET A O 1
ATOM 1835 N N . TRP A 1 236 ? 14.030 -22.995 -6.091 1.00 52.69 236 TRP A N 1
ATOM 1836 C CA . TRP A 1 236 ? 12.772 -23.606 -6.528 1.00 52.69 236 TRP A CA 1
ATOM 1837 C C . TRP A 1 236 ? 12.992 -24.893 -7.339 1.00 52.69 236 TRP A C 1
ATOM 1839 O O . TRP A 1 236 ? 12.383 -25.911 -7.030 1.00 52.69 236 TRP A O 1
ATOM 1849 N N . ARG A 1 237 ? 13.933 -24.905 -8.293 1.00 56.34 237 ARG A N 1
ATOM 1850 C CA . ARG A 1 237 ? 14.369 -26.097 -9.045 1.00 56.34 237 ARG A CA 1
ATOM 1851 C C . ARG A 1 237 ? 14.952 -27.156 -8.118 1.00 56.34 237 ARG A C 1
ATOM 1853 O O . ARG A 1 237 ? 14.630 -28.320 -8.292 1.00 56.34 237 ARG A O 1
ATOM 1860 N N . LYS A 1 238 ? 15.751 -26.774 -7.117 1.00 65.00 238 LYS A N 1
ATOM 1861 C CA . LYS A 1 238 ? 16.293 -27.688 -6.101 1.00 65.00 238 LYS A CA 1
ATOM 1862 C C . LYS A 1 238 ? 15.188 -28.256 -5.209 1.00 65.00 238 LYS A C 1
ATOM 1864 O O . LYS A 1 238 ? 15.220 -29.439 -4.898 1.00 65.00 238 LYS A O 1
ATOM 1869 N N . SER A 1 239 ? 14.188 -27.449 -4.850 1.00 58.47 239 SER A N 1
ATOM 1870 C CA . SER A 1 239 ? 13.002 -27.916 -4.123 1.00 58.47 239 SER A CA 1
ATOM 1871 C C . SER A 1 239 ? 12.162 -28.880 -4.966 1.00 58.47 239 SER A C 1
ATOM 1873 O O . SER A 1 239 ? 11.743 -29.912 -4.457 1.00 58.47 239 SER A O 1
ATOM 1875 N N . ILE A 1 240 ? 11.939 -28.583 -6.250 1.00 57.69 240 ILE A N 1
ATOM 1876 C CA . ILE A 1 240 ? 11.228 -29.470 -7.183 1.00 57.69 240 ILE A CA 1
ATOM 1877 C C . ILE A 1 240 ? 12.015 -30.759 -7.425 1.00 57.69 240 ILE A C 1
ATOM 1879 O O . ILE A 1 240 ? 11.418 -31.826 -7.383 1.00 57.69 240 ILE A O 1
ATOM 1883 N N . ALA A 1 241 ? 13.335 -30.685 -7.611 1.00 63.44 241 ALA A N 1
ATOM 1884 C CA . ALA A 1 241 ? 14.195 -31.856 -7.756 1.00 63.44 241 ALA A CA 1
ATOM 1885 C C . ALA A 1 241 ? 14.144 -32.742 -6.504 1.00 63.44 241 ALA A C 1
ATOM 1887 O O . ALA A 1 241 ? 13.888 -33.931 -6.627 1.00 63.44 241 ALA A O 1
ATOM 1888 N N . ALA A 1 242 ? 14.257 -32.164 -5.302 1.00 66.81 242 ALA A N 1
ATOM 1889 C CA . ALA A 1 242 ? 14.137 -32.913 -4.051 1.00 66.81 242 ALA A CA 1
ATOM 1890 C C . ALA A 1 242 ? 12.741 -33.544 -3.864 1.00 66.81 242 ALA A C 1
ATOM 1892 O O . ALA A 1 242 ? 12.637 -34.678 -3.403 1.00 66.81 242 ALA A O 1
ATOM 1893 N N . MET A 1 243 ? 11.662 -32.852 -4.256 1.00 62.06 243 MET A N 1
ATOM 1894 C CA . MET A 1 243 ? 10.312 -33.433 -4.260 1.00 62.06 243 MET A CA 1
ATOM 1895 C C . MET A 1 243 ? 10.165 -34.547 -5.304 1.00 62.06 243 MET A C 1
ATOM 1897 O O . MET A 1 243 ? 9.535 -35.558 -5.016 1.00 62.06 243 MET A O 1
ATOM 1901 N N . ALA A 1 244 ? 10.755 -34.399 -6.493 1.00 58.75 244 ALA A N 1
ATOM 1902 C CA . ALA A 1 244 ? 10.733 -35.412 -7.546 1.00 58.75 244 ALA A CA 1
ATOM 1903 C C . ALA A 1 244 ? 11.587 -36.641 -7.188 1.00 58.75 244 ALA A C 1
ATOM 1905 O O . ALA A 1 244 ? 11.185 -37.762 -7.474 1.00 58.75 244 ALA A O 1
ATOM 1906 N N . GLU A 1 245 ? 12.721 -36.461 -6.508 1.00 65.81 245 GLU A N 1
ATOM 1907 C CA . GLU A 1 245 ? 13.539 -37.543 -5.950 1.00 65.81 245 GLU A CA 1
ATOM 1908 C C . GLU A 1 245 ? 12.820 -38.256 -4.797 1.00 65.81 245 GLU A C 1
ATOM 1910 O O . GLU A 1 245 ? 12.811 -39.487 -4.754 1.00 65.81 245 GLU A O 1
ATOM 1915 N N . ALA A 1 246 ? 12.143 -37.524 -3.906 1.00 63.81 246 ALA A N 1
ATOM 1916 C CA . ALA A 1 246 ? 11.276 -38.122 -2.889 1.00 63.81 246 ALA A CA 1
ATOM 1917 C C . ALA A 1 246 ? 10.135 -38.933 -3.535 1.00 63.81 246 ALA A C 1
ATOM 1919 O O . ALA A 1 246 ? 9.913 -40.088 -3.178 1.00 63.81 246 ALA A O 1
ATOM 1920 N N . TYR A 1 247 ? 9.478 -38.379 -4.558 1.00 57.38 247 TYR A N 1
ATOM 1921 C CA . TYR A 1 247 ? 8.401 -39.057 -5.280 1.00 57.38 247 TYR A CA 1
ATOM 1922 C C . TYR A 1 247 ? 8.897 -40.277 -6.070 1.00 57.38 247 TYR A C 1
ATOM 1924 O O . TYR A 1 247 ? 8.237 -41.312 -6.074 1.00 57.38 247 TYR A O 1
ATOM 1932 N N . ASN A 1 248 ? 10.083 -40.208 -6.681 1.00 58.62 248 ASN A N 1
ATOM 1933 C CA . ASN A 1 248 ? 10.700 -41.339 -7.375 1.00 58.62 248 ASN A CA 1
ATOM 1934 C C . ASN A 1 248 ? 11.193 -42.417 -6.403 1.00 58.62 248 ASN A C 1
ATOM 1936 O O . ASN A 1 248 ? 11.073 -43.597 -6.714 1.00 58.62 248 ASN A O 1
ATOM 1940 N N . THR A 1 249 ? 11.710 -42.060 -5.225 1.00 60.56 249 THR A N 1
ATOM 1941 C CA . THR A 1 249 ? 12.158 -43.048 -4.226 1.00 60.56 249 THR A CA 1
ATOM 1942 C C . THR A 1 249 ? 10.988 -43.716 -3.501 1.00 60.56 249 THR A C 1
ATOM 1944 O O . THR A 1 249 ? 11.050 -44.920 -3.246 1.00 60.56 249 THR A O 1
ATOM 1947 N N . GLU A 1 250 ? 9.887 -43.008 -3.232 1.00 57.84 250 GLU A N 1
ATOM 1948 C CA . GLU A 1 250 ? 8.632 -43.633 -2.786 1.00 57.84 250 GLU A CA 1
ATOM 1949 C C . GLU A 1 250 ? 7.938 -44.415 -3.911 1.00 57.84 250 GLU A C 1
ATOM 1951 O O . GLU A 1 250 ? 7.420 -45.508 -3.672 1.00 57.84 250 GLU A O 1
ATOM 1956 N N . GLY A 1 251 ? 7.981 -43.909 -5.145 1.00 54.91 251 GLY A N 1
ATOM 1957 C CA . GLY A 1 251 ? 7.469 -44.572 -6.344 1.00 54.91 251 GLY A CA 1
ATOM 1958 C C . GLY A 1 251 ? 8.180 -45.895 -6.619 1.00 54.91 251 GLY A C 1
ATOM 1959 O O . GLY A 1 251 ? 7.518 -46.920 -6.751 1.00 54.91 251 GLY A O 1
ATOM 1960 N N . LEU A 1 252 ? 9.516 -45.917 -6.592 1.00 48.81 252 LEU A N 1
ATOM 1961 C CA . LEU A 1 252 ? 10.324 -47.136 -6.703 1.00 48.81 252 LEU A CA 1
ATOM 1962 C C . LEU A 1 252 ? 10.037 -48.119 -5.562 1.00 48.81 252 LEU A C 1
ATOM 1964 O O . LEU A 1 252 ? 9.876 -49.306 -5.827 1.00 48.81 252 LEU A O 1
ATOM 1968 N N . LYS A 1 253 ? 9.871 -47.650 -4.315 1.00 56.00 253 LYS A N 1
ATOM 1969 C CA . LYS A 1 253 ? 9.442 -48.511 -3.194 1.00 56.00 253 LYS A CA 1
ATOM 1970 C C . LYS A 1 253 ? 8.039 -49.094 -3.406 1.00 56.00 253 LYS A C 1
ATOM 1972 O O . LYS A 1 253 ? 7.814 -50.257 -3.066 1.00 56.00 253 LYS A O 1
ATOM 1977 N N . ARG A 1 254 ? 7.100 -48.341 -3.991 1.00 52.16 254 ARG A N 1
ATOM 1978 C CA . ARG A 1 254 ? 5.768 -48.855 -4.365 1.00 52.16 254 ARG A CA 1
ATOM 1979 C C . ARG A 1 254 ? 5.838 -49.851 -5.519 1.00 52.16 254 ARG A C 1
ATOM 1981 O O . ARG A 1 254 ? 5.217 -50.897 -5.409 1.00 52.16 254 ARG A O 1
ATOM 1988 N N . ILE A 1 255 ? 6.620 -49.575 -6.561 1.00 51.88 255 ILE A N 1
ATOM 1989 C CA . ILE A 1 255 ? 6.788 -50.470 -7.717 1.00 51.88 255 ILE A CA 1
ATOM 1990 C C . ILE A 1 255 ? 7.468 -51.774 -7.287 1.00 51.88 255 ILE A C 1
ATOM 1992 O O . ILE A 1 255 ? 6.985 -52.849 -7.617 1.00 51.88 255 ILE A O 1
ATOM 1996 N N . TRP A 1 256 ? 8.532 -51.711 -6.482 1.00 46.41 256 TRP A N 1
ATOM 1997 C CA . TRP A 1 256 ? 9.190 -52.916 -5.969 1.00 46.41 256 TRP A CA 1
ATOM 1998 C C . TRP A 1 256 ? 8.271 -53.705 -5.030 1.00 46.41 256 TRP A C 1
ATOM 2000 O O . TRP A 1 256 ? 8.186 -54.923 -5.153 1.00 46.41 256 TRP A O 1
ATOM 2010 N N . SER A 1 257 ? 7.516 -53.050 -4.139 1.00 53.91 257 SER A N 1
ATOM 2011 C CA . SER A 1 257 ? 6.570 -53.772 -3.271 1.00 53.91 257 SER A CA 1
ATOM 2012 C C . SER A 1 257 ? 5.372 -54.366 -4.024 1.00 53.91 257 SER A C 1
ATOM 2014 O O . SER A 1 257 ? 4.928 -55.453 -3.652 1.00 53.91 257 SER A O 1
ATOM 2016 N N . THR A 1 258 ? 4.873 -53.746 -5.101 1.00 53.16 258 THR A N 1
ATOM 2017 C CA . THR A 1 258 ? 3.843 -54.367 -5.956 1.00 53.16 258 THR A CA 1
ATOM 2018 C C . THR A 1 258 ? 4.406 -55.482 -6.831 1.00 53.16 258 THR A C 1
ATOM 2020 O O . THR A 1 258 ? 3.752 -56.515 -6.957 1.00 53.16 258 THR A O 1
ATOM 2023 N N . GLN A 1 259 ? 5.622 -55.339 -7.362 1.00 49.66 259 GLN A N 1
ATOM 2024 C CA . GLN A 1 259 ? 6.269 -56.358 -8.190 1.00 49.66 259 GLN A CA 1
ATOM 2025 C C . GLN A 1 259 ? 6.639 -57.605 -7.369 1.00 49.66 259 GLN A C 1
ATOM 2027 O O . GLN A 1 259 ? 6.320 -58.716 -7.784 1.00 49.66 259 GLN A O 1
ATOM 2032 N N . THR A 1 260 ? 7.166 -57.453 -6.147 1.00 52.78 260 THR A N 1
ATOM 2033 C CA . THR A 1 260 ? 7.369 -58.585 -5.219 1.00 52.78 260 THR A CA 1
ATOM 2034 C C . THR A 1 260 ? 6.043 -59.264 -4.851 1.00 52.78 260 THR A C 1
ATOM 2036 O O . THR A 1 260 ? 5.987 -60.489 -4.738 1.00 52.78 260 THR A O 1
ATOM 2039 N N . ARG A 1 261 ? 4.948 -58.500 -4.720 1.00 48.94 261 ARG A N 1
ATOM 2040 C CA . ARG A 1 261 ? 3.612 -59.051 -4.433 1.00 48.94 261 ARG A CA 1
ATOM 2041 C C . ARG A 1 261 ? 3.015 -59.802 -5.631 1.00 48.94 261 ARG A C 1
ATOM 2043 O O . ARG A 1 261 ? 2.392 -60.838 -5.423 1.00 48.94 261 ARG A O 1
ATOM 2050 N N . GLN A 1 262 ? 3.249 -59.330 -6.858 1.00 50.53 262 GLN A N 1
ATOM 2051 C CA . GLN A 1 262 ? 2.840 -60.010 -8.095 1.00 50.53 262 GLN A CA 1
ATOM 2052 C C . GLN A 1 262 ? 3.638 -61.300 -8.343 1.00 50.53 262 GLN A C 1
ATOM 2054 O O . GLN A 1 262 ? 3.045 -62.333 -8.664 1.00 50.53 262 GLN A O 1
ATOM 2059 N N . SER A 1 263 ? 4.955 -61.284 -8.111 1.00 49.81 263 SER A N 1
ATOM 2060 C CA . SER A 1 263 ? 5.796 -62.488 -8.180 1.00 49.81 263 SER A CA 1
ATOM 2061 C C . SER A 1 263 ? 5.365 -63.552 -7.164 1.00 49.81 263 SER A C 1
ATOM 2063 O O . SER A 1 263 ? 5.310 -64.733 -7.502 1.00 49.81 263 SER A O 1
ATOM 2065 N N . ALA A 1 264 ? 4.971 -63.147 -5.949 1.00 50.50 264 ALA A N 1
ATOM 2066 C CA . ALA A 1 264 ? 4.425 -64.064 -4.947 1.00 50.50 264 ALA A CA 1
ATOM 2067 C C . ALA A 1 264 ? 3.074 -64.683 -5.368 1.00 50.50 264 ALA A C 1
ATOM 2069 O O . ALA A 1 264 ? 2.837 -65.864 -5.121 1.00 50.50 264 ALA A O 1
ATOM 2070 N N . THR A 1 265 ? 2.194 -63.933 -6.046 1.00 49.91 265 THR A N 1
ATOM 2071 C CA . THR A 1 265 ? 0.934 -64.494 -6.572 1.00 49.91 265 THR A CA 1
ATOM 2072 C C . THR A 1 265 ? 1.133 -65.430 -7.766 1.00 49.91 265 THR A C 1
ATOM 2074 O O . THR A 1 265 ? 0.409 -66.421 -7.871 1.00 49.91 265 THR A O 1
ATOM 2077 N N . HIS A 1 266 ? 2.126 -65.179 -8.628 1.00 47.25 266 HIS A N 1
ATOM 2078 C CA . HIS A 1 266 ? 2.448 -66.084 -9.738 1.00 47.25 266 HIS A CA 1
ATOM 2079 C C . HIS A 1 266 ? 3.087 -67.398 -9.263 1.00 47.25 266 HIS A C 1
ATOM 2081 O O . HIS A 1 266 ? 2.695 -68.463 -9.736 1.00 47.25 266 HIS A O 1
ATOM 2087 N N . ALA A 1 267 ? 3.978 -67.355 -8.265 1.00 48.78 267 ALA A N 1
ATOM 2088 C CA . ALA A 1 267 ? 4.556 -68.565 -7.669 1.00 48.78 267 ALA A CA 1
ATOM 2089 C C . ALA A 1 267 ? 3.497 -69.490 -7.027 1.00 48.78 267 ALA A C 1
ATOM 2091 O O . ALA A 1 267 ? 3.623 -70.711 -7.083 1.00 48.78 267 ALA A O 1
ATOM 2092 N N . ASN A 1 268 ? 2.419 -68.921 -6.473 1.00 46.69 268 ASN A N 1
ATOM 2093 C CA . ASN A 1 268 ? 1.311 -69.695 -5.901 1.00 46.69 268 ASN A CA 1
ATOM 2094 C C . ASN A 1 268 ? 0.306 -70.222 -6.943 1.00 46.69 268 ASN A C 1
ATOM 2096 O O . ASN A 1 268 ? -0.469 -71.119 -6.621 1.00 46.69 268 ASN A O 1
ATOM 2100 N N . THR A 1 269 ? 0.297 -69.709 -8.180 1.00 45.59 269 THR A N 1
ATOM 2101 C CA . THR A 1 269 ? -0.568 -70.243 -9.254 1.00 45.59 269 THR A CA 1
ATOM 2102 C C . THR A 1 269 ? 0.099 -71.359 -10.059 1.00 45.59 269 THR A C 1
ATOM 2104 O O . THR A 1 269 ? -0.604 -72.215 -10.588 1.00 45.59 269 THR A O 1
ATOM 2107 N N . SER A 1 270 ? 1.434 -71.435 -10.089 1.00 42.16 270 SER A N 1
ATOM 2108 C CA . SER A 1 270 ? 2.172 -72.502 -10.788 1.00 42.16 270 SER A CA 1
ATOM 2109 C C . SER A 1 270 ? 2.196 -73.865 -10.077 1.00 42.16 270 SER A C 1
ATOM 2111 O O . SER A 1 270 ? 2.729 -74.817 -10.636 1.00 42.16 270 SER A O 1
ATOM 2113 N N . ILE A 1 271 ? 1.637 -73.987 -8.866 1.00 47.16 271 ILE A N 1
ATOM 2114 C CA . ILE A 1 271 ? 1.660 -75.237 -8.075 1.00 47.16 271 ILE A CA 1
ATOM 2115 C C . ILE A 1 271 ? 0.397 -76.102 -8.287 1.00 47.16 271 ILE A C 1
ATOM 2117 O O . ILE A 1 271 ? 0.436 -77.303 -8.043 1.00 47.16 271 ILE A O 1
ATOM 2121 N N . ASN A 1 272 ? -0.703 -75.540 -8.811 1.00 43.31 272 ASN A N 1
ATOM 2122 C CA . ASN A 1 272 ? -2.009 -76.222 -8.886 1.00 43.31 272 ASN A CA 1
ATOM 2123 C C . ASN A 1 272 ? -2.418 -76.756 -10.277 1.00 43.31 272 ASN A C 1
ATOM 2125 O O . ASN A 1 272 ? -3.555 -77.188 -10.443 1.00 43.31 272 ASN A O 1
ATOM 2129 N N . CYS A 1 273 ? -1.515 -76.773 -11.264 1.00 38.97 273 CYS A N 1
ATOM 2130 C CA . CYS A 1 273 ? -1.787 -77.314 -12.608 1.00 38.97 273 CYS A CA 1
ATOM 2131 C C . CYS A 1 273 ? -0.933 -78.550 -12.940 1.00 38.97 273 CYS A C 1
ATOM 2133 O O . CYS A 1 273 ? -0.408 -78.677 -14.043 1.00 38.97 273 CYS A O 1
ATOM 2135 N N . ALA A 1 274 ? -0.818 -79.478 -11.988 1.00 46.97 274 ALA A N 1
ATOM 2136 C CA . ALA A 1 274 ? -0.375 -80.844 -12.244 1.00 46.97 274 ALA A CA 1
ATOM 2137 C C . ALA A 1 274 ? -1.574 -81.791 -12.078 1.00 46.97 274 ALA A C 1
ATOM 2139 O O . ALA A 1 274 ? -1.999 -82.017 -10.948 1.00 46.97 274 ALA A O 1
ATOM 2140 N N . ASN A 1 275 ? -2.125 -82.263 -13.210 1.00 47.00 275 ASN A N 1
ATOM 2141 C CA . ASN A 1 275 ? -2.917 -83.495 -13.430 1.00 47.00 275 ASN A CA 1
ATOM 2142 C C . ASN A 1 275 ? -3.965 -83.298 -14.545 1.00 47.00 275 ASN A C 1
ATOM 2144 O O . ASN A 1 275 ? -5.116 -82.965 -14.274 1.00 47.00 275 ASN A O 1
ATOM 2148 N N . ALA A 1 276 ? -3.569 -83.558 -15.795 1.00 39.16 276 ALA A N 1
ATOM 2149 C CA . ALA A 1 276 ? -4.478 -83.827 -16.914 1.00 39.16 276 ALA A CA 1
ATOM 2150 C C . ALA A 1 276 ? -3.769 -84.705 -17.965 1.00 39.16 276 ALA A C 1
ATOM 2152 O O . ALA A 1 276 ? -3.244 -84.236 -18.966 1.00 39.16 276 ALA A O 1
ATOM 2153 N N . THR A 1 277 ? -3.714 -85.987 -17.619 1.00 40.09 277 THR A N 1
ATOM 2154 C CA . THR A 1 277 ? -3.647 -87.191 -18.464 1.00 40.09 277 THR A CA 1
ATOM 2155 C C . THR A 1 277 ? -4.108 -87.114 -19.927 1.00 40.09 277 THR A C 1
ATOM 2157 O O . THR A 1 277 ? -5.127 -86.488 -20.212 1.00 40.09 277 THR A O 1
ATOM 2160 N N . ILE A 1 278 ? -3.504 -88.028 -20.704 1.00 38.88 278 ILE A N 1
ATOM 2161 C CA . ILE A 1 278 ? -3.982 -88.718 -21.919 1.00 38.88 278 ILE A CA 1
ATOM 2162 C C . ILE A 1 278 ? -3.855 -87.933 -23.242 1.00 38.88 278 ILE A C 1
ATOM 2164 O O . ILE A 1 278 ? -4.280 -86.783 -23.335 1.00 38.88 278 ILE A O 1
ATOM 2168 N N . ASP A 1 279 ? -3.327 -88.538 -24.315 1.00 38.38 279 ASP A N 1
ATOM 2169 C CA . ASP A 1 279 ? -2.611 -89.839 -24.371 1.00 38.38 279 ASP A CA 1
ATOM 2170 C C . ASP A 1 279 ? -1.144 -89.697 -23.904 1.00 38.38 279 ASP A C 1
ATOM 2172 O O . ASP A 1 279 ? -0.264 -89.386 -24.738 1.00 38.38 279 ASP A O 1
#